Protein AF-A0A8T6SHZ7-F1 (afdb_monomer_lite)

Radius of gyration: 23.72 Å; chains: 1; bounding box: 63×34×69 Å

Sequence (241 aa):
MGGDVQHPDLREGYVAYLSQKLIDNDLLNEDLQHLLDLYNRLQSRDYFSDFRPSTSPALVNDLLGHMNETYESSIAAIVGKVFISHQIAEEWFFRLLKACQFLIDLRMGSYHIGHPDLEKQNLHSMCKSLEMCVDFPSRKDLIQEARQINSIRNRIAHQLLTTESAESLKKLAKQHLNGFTKLRSLMEESYDELNDSIKTFRKWSDMFEDELLALLCLELDDNDIAYKDEHSFAADTGLTL

Secondary structure (DSSP, 8-state):
------HHHHHHHHHHHHHHHHHHTT---HHHHHHHHHHHHHHHT-TT----TTS-HHHHHHHHHHHHS---S-HHHHHHHHHHHHHHHHHHHHHHHHHHHHHHHHHHTTS-------TT--HHHHHHHHHTS---TTHHHHHHHHHHHHHHHHHHHHHTTSS--HHHHHHHHHHHHHHHHHHHHHHHHHHHHHHHHHHHHHHTTHHHHHHHHHHHHHHHHHTT-----HHHHHHHHT---

pLDDT: mean 85.93, std 11.79, range [36.19, 97.75]

Foldseek 3Di:
DDDPDQVVVLLVVVLVQLVVLCVVVVLCDPLLVLLVVLVVCLVVVCLQVDFQPPDDPVVLVVLVVLLPDDPPDDLVSLLVSLVSLQVNLLRLLLSLLSLQVSLVCLVQRSDDDDDDDSNPDHLLRSLVSLVVTDDDDLSVVLSVLSVVLVVLNVVLVVVVVDPDDSVVSNVSSVVSV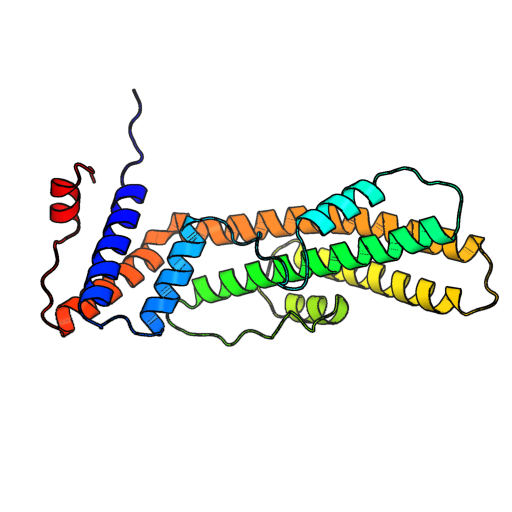VSSVVNVVSSVVSVVRSSVSSVVCVVVVCVSSVVSVVVSVVSCVVVVHDDDDSVRSCVVVVGDD

Structure (mmCIF, N/CA/C/O backbone):
data_AF-A0A8T6SHZ7-F1
#
_entry.id   AF-A0A8T6SHZ7-F1
#
loop_
_atom_site.group_PDB
_atom_site.id
_atom_site.type_symbol
_atom_site.label_atom_id
_atom_site.label_alt_id
_atom_site.label_comp_id
_atom_site.label_asym_id
_atom_site.label_entity_id
_atom_site.label_seq_id
_atom_site.pdbx_PDB_ins_code
_atom_site.Cartn_x
_atom_site.Cartn_y
_atom_site.Cartn_z
_atom_site.occupancy
_atom_site.B_iso_or_equiv
_atom_site.auth_seq_id
_atom_site.auth_comp_id
_atom_site.auth_asym_id
_atom_site.auth_atom_id
_atom_site.pdbx_PDB_model_num
ATOM 1 N N . MET A 1 1 ? 34.154 19.634 -4.452 1.00 36.19 1 MET A N 1
ATOM 2 C CA . MET A 1 1 ? 32.743 19.915 -4.773 1.00 36.19 1 MET A CA 1
ATOM 3 C C . MET A 1 1 ? 32.187 18.607 -5.278 1.00 36.19 1 MET A C 1
ATOM 5 O O . MET A 1 1 ? 32.742 18.083 -6.231 1.00 36.19 1 MET A O 1
ATOM 9 N N . GLY A 1 2 ? 31.275 18.016 -4.509 1.00 39.88 2 GLY A N 1
ATOM 10 C CA . GLY A 1 2 ? 30.737 16.686 -4.777 1.00 39.88 2 GLY A CA 1
ATOM 11 C C . GLY A 1 2 ? 29.812 16.703 -5.985 1.00 39.88 2 GLY A C 1
ATOM 12 O O . GLY A 1 2 ? 29.075 17.667 -6.178 1.00 39.88 2 GLY A O 1
ATOM 13 N N . GLY A 1 3 ? 29.886 15.645 -6.778 1.00 40.91 3 GLY A N 1
ATOM 14 C CA . GLY A 1 3 ? 29.063 15.443 -7.959 1.00 40.91 3 GLY A CA 1
ATOM 15 C C . GLY A 1 3 ? 29.001 13.966 -8.320 1.00 40.91 3 GLY A C 1
ATOM 16 O O . GLY A 1 3 ? 29.167 13.639 -9.478 1.00 40.91 3 GLY A O 1
ATOM 17 N N . ASP A 1 4 ? 28.810 13.093 -7.329 1.00 46.19 4 ASP A N 1
ATOM 18 C CA . ASP A 1 4 ? 28.590 11.660 -7.555 1.00 46.19 4 ASP A CA 1
ATOM 19 C C . ASP A 1 4 ? 27.145 11.317 -7.195 1.00 46.19 4 ASP A C 1
ATOM 21 O O . ASP A 1 4 ? 26.887 10.867 -6.082 1.00 46.19 4 ASP A O 1
ATOM 25 N N . VAL A 1 5 ? 26.219 11.603 -8.120 1.00 42.59 5 VAL A N 1
ATOM 26 C CA . VAL A 1 5 ? 24.947 10.890 -8.366 1.00 42.59 5 VAL A CA 1
ATOM 27 C C . VAL A 1 5 ? 24.484 11.291 -9.786 1.00 42.59 5 VAL A C 1
ATOM 29 O O . VAL A 1 5 ? 23.852 12.330 -9.930 1.00 42.59 5 VAL A O 1
ATOM 32 N N . GLN A 1 6 ? 24.830 10.535 -10.839 1.00 53.19 6 GLN A N 1
ATOM 33 C CA . GLN A 1 6 ? 24.283 10.741 -12.207 1.00 53.19 6 GLN A CA 1
ATOM 34 C C . GLN A 1 6 ? 23.677 9.477 -12.847 1.00 53.19 6 GLN A C 1
ATOM 36 O O . GLN A 1 6 ? 22.845 9.581 -13.742 1.00 53.19 6 GLN A O 1
ATOM 41 N N . HIS A 1 7 ? 24.007 8.289 -12.337 1.00 63.75 7 HIS A N 1
ATOM 42 C CA . HIS A 1 7 ? 23.497 7.009 -12.843 1.00 63.75 7 HIS A CA 1
ATOM 43 C C . HIS A 1 7 ? 21.960 6.822 -12.745 1.00 63.75 7 HIS A C 1
ATOM 45 O O . HIS A 1 7 ? 21.375 6.284 -13.683 1.00 63.75 7 HIS A O 1
ATOM 51 N N . PRO A 1 8 ? 21.260 7.261 -11.673 1.00 67.56 8 PRO A N 1
ATOM 52 C CA . PRO A 1 8 ? 19.803 7.092 -11.582 1.00 67.56 8 PRO A CA 1
ATOM 53 C C . PRO A 1 8 ? 19.030 7.947 -12.595 1.00 67.56 8 PRO A C 1
ATOM 55 O O . PRO A 1 8 ? 18.081 7.461 -13.200 1.00 67.56 8 PRO A O 1
ATOM 58 N N . ASP A 1 9 ? 19.467 9.192 -12.806 1.00 72.69 9 ASP A N 1
ATOM 59 C CA . ASP A 1 9 ? 18.805 10.138 -13.714 1.00 72.69 9 ASP A CA 1
ATOM 60 C C . ASP A 1 9 ? 19.007 9.727 -15.186 1.00 72.69 9 ASP A C 1
ATOM 62 O O . ASP A 1 9 ? 18.122 9.919 -16.022 1.00 72.69 9 ASP A O 1
ATOM 66 N N . LEU A 1 10 ? 20.159 9.115 -15.500 1.00 81.69 10 LEU A N 1
ATOM 67 C CA . LEU A 1 10 ? 20.433 8.526 -16.811 1.00 81.69 10 LEU A CA 1
ATOM 68 C C . LEU A 1 10 ? 19.490 7.365 -17.119 1.00 81.69 10 LEU A C 1
ATOM 70 O O . LEU A 1 10 ? 18.861 7.361 -18.178 1.00 81.69 10 LEU A O 1
ATOM 74 N N . ARG A 1 11 ? 19.371 6.403 -16.200 1.00 83.44 11 ARG A N 1
ATOM 75 C CA . ARG A 1 11 ? 18.528 5.223 -16.415 1.00 83.44 11 ARG A CA 1
ATOM 76 C C . ARG A 1 11 ? 17.050 5.559 -16.479 1.00 83.44 11 ARG A C 1
ATOM 78 O O . ARG A 1 11 ? 16.371 5.063 -17.372 1.00 83.44 11 ARG A O 1
ATOM 85 N N . GLU A 1 12 ? 16.570 6.458 -15.622 1.00 84.81 12 GLU A N 1
ATOM 86 C CA . GLU A 1 12 ? 15.190 6.948 -15.693 1.00 84.81 12 GLU A CA 1
ATOM 87 C C . GLU A 1 12 ? 14.897 7.567 -17.071 1.00 84.81 12 GLU A C 1
ATOM 89 O O . GLU A 1 12 ? 13.905 7.226 -17.721 1.00 84.81 12 GLU A O 1
ATOM 94 N N . GLY A 1 13 ? 15.807 8.414 -17.568 1.00 87.94 13 GLY A N 1
ATOM 9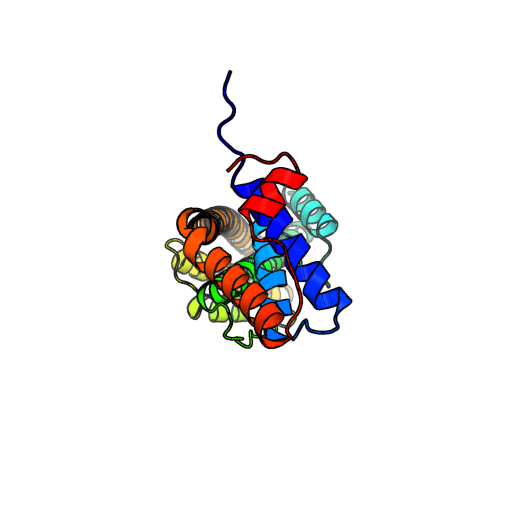5 C CA . GLY A 1 13 ? 15.701 8.998 -18.904 1.00 87.94 13 GLY A CA 1
ATOM 96 C C . GLY A 1 13 ? 15.759 7.961 -20.029 1.00 87.94 13 GLY A C 1
ATOM 97 O O . GLY A 1 13 ? 15.032 8.080 -21.018 1.00 87.94 13 GLY A O 1
ATOM 98 N N . TYR A 1 14 ? 16.595 6.933 -19.885 1.00 91.19 14 TYR A N 1
ATOM 99 C CA . TYR A 1 14 ? 16.776 5.899 -20.898 1.00 91.19 14 TYR A CA 1
ATOM 100 C C . TYR A 1 14 ? 15.582 4.937 -20.973 1.00 91.19 14 TYR A C 1
ATOM 102 O O . TYR A 1 14 ? 15.086 4.667 -22.068 1.00 91.19 14 TYR A O 1
ATOM 110 N N . VAL A 1 15 ? 15.035 4.508 -19.829 1.00 92.19 15 VAL A N 1
ATOM 111 C CA . VAL A 1 15 ? 13.784 3.729 -19.764 1.00 92.19 15 VAL A CA 1
ATOM 112 C C . VAL A 1 15 ? 12.644 4.503 -20.425 1.00 92.19 15 VAL A C 1
ATOM 114 O O . VAL A 1 15 ? 11.922 3.943 -21.254 1.00 92.19 15 VAL A O 1
ATOM 117 N N . ALA A 1 16 ? 12.502 5.800 -20.131 1.00 92.31 16 ALA A N 1
ATOM 118 C CA . ALA A 1 16 ? 11.483 6.643 -20.758 1.00 92.31 16 ALA A CA 1
ATOM 119 C C . ALA A 1 16 ? 11.670 6.747 -22.284 1.00 92.31 16 ALA A C 1
ATOM 121 O O . ALA A 1 16 ? 10.697 6.669 -23.036 1.00 92.31 16 ALA A O 1
ATOM 122 N N . TYR A 1 17 ? 12.915 6.873 -22.753 1.00 95.31 17 TYR A N 1
ATOM 123 C CA . TYR A 1 17 ? 13.246 6.891 -24.178 1.00 95.31 17 TYR A CA 1
ATOM 124 C C . TYR A 1 17 ? 12.849 5.591 -24.895 1.00 95.31 17 TYR A C 1
ATOM 126 O O . TYR A 1 17 ? 12.184 5.652 -25.932 1.00 95.31 17 TYR A O 1
ATOM 134 N N . LEU A 1 18 ? 13.217 4.429 -24.347 1.00 96.25 18 LEU A N 1
ATOM 135 C CA . LEU A 1 18 ? 12.860 3.128 -24.925 1.00 96.25 18 LEU A CA 1
ATOM 136 C C . LEU A 1 18 ? 11.343 2.892 -24.889 1.00 96.25 18 LEU A C 1
ATOM 138 O O . LEU A 1 18 ? 10.761 2.439 -25.872 1.00 96.25 18 LEU A O 1
ATOM 142 N N . SER A 1 19 ? 10.683 3.287 -23.799 1.00 95.00 19 SER A N 1
ATOM 143 C CA . SER A 1 19 ? 9.223 3.194 -23.667 1.00 95.00 19 SER A CA 1
ATOM 144 C C . SER A 1 19 ? 8.505 4.018 -24.735 1.00 95.00 19 SER A C 1
ATOM 146 O O . SER A 1 19 ? 7.582 3.528 -25.382 1.00 95.00 19 SER A O 1
ATOM 148 N N . GLN A 1 20 ? 8.959 5.251 -24.983 1.00 96.19 20 GLN A N 1
ATOM 149 C CA . GLN A 1 20 ? 8.385 6.092 -26.034 1.00 96.19 20 GLN A CA 1
ATOM 150 C C . GLN A 1 20 ? 8.580 5.471 -27.422 1.00 96.19 20 GLN A C 1
ATOM 152 O O . GLN A 1 20 ? 7.675 5.536 -28.247 1.00 96.19 20 GLN A O 1
ATOM 157 N N . LYS A 1 21 ? 9.723 4.819 -27.673 1.00 96.94 21 LYS A N 1
ATOM 158 C CA . LYS A 1 21 ? 9.961 4.091 -28.927 1.00 96.94 21 LYS A CA 1
ATOM 159 C C . LYS A 1 21 ? 8.968 2.954 -29.135 1.00 96.94 21 LYS A C 1
ATOM 161 O O . LYS A 1 21 ? 8.463 2.822 -30.246 1.00 96.94 21 LYS A O 1
ATOM 166 N N . LEU A 1 22 ? 8.666 2.173 -28.102 1.00 96.56 22 LEU A N 1
ATOM 167 C CA . LEU A 1 22 ? 7.651 1.121 -28.192 1.00 96.56 22 LEU A CA 1
ATOM 168 C C . LEU A 1 22 ? 6.256 1.702 -28.452 1.00 96.56 22 LEU A C 1
ATOM 170 O O . LEU A 1 22 ? 5.548 1.203 -29.321 1.00 96.56 22 LEU A O 1
ATOM 174 N N . ILE A 1 23 ? 5.885 2.784 -27.759 1.00 96.19 23 ILE A N 1
ATOM 175 C CA . ILE A 1 23 ? 4.594 3.470 -27.948 1.00 96.19 23 ILE A CA 1
ATOM 176 C C . ILE A 1 23 ? 4.456 4.007 -29.377 1.00 96.19 23 ILE A C 1
ATOM 178 O O . ILE A 1 23 ? 3.438 3.778 -30.025 1.00 96.19 23 ILE A O 1
ATOM 182 N N . ASP A 1 24 ? 5.484 4.687 -29.888 1.00 97.31 24 ASP A N 1
ATOM 183 C CA . ASP A 1 24 ? 5.480 5.280 -31.232 1.00 97.31 24 ASP A CA 1
ATOM 184 C C . ASP A 1 24 ? 5.344 4.227 -32.346 1.00 97.31 24 ASP A C 1
ATOM 186 O O . ASP A 1 24 ? 4.935 4.563 -33.460 1.00 97.31 24 ASP A O 1
ATOM 190 N N . ASN A 1 25 ? 5.688 2.968 -32.054 1.00 96.56 25 ASN A N 1
ATOM 191 C CA . ASN A 1 25 ? 5.631 1.847 -32.991 1.00 96.56 25 ASN A CA 1
ATOM 192 C C . ASN A 1 25 ? 4.521 0.828 -32.667 1.00 96.56 25 ASN A C 1
ATOM 194 O O . ASN A 1 25 ? 4.462 -0.200 -33.333 1.00 96.56 25 ASN A O 1
ATOM 198 N N . ASP A 1 26 ? 3.633 1.112 -31.704 1.00 95.94 26 ASP A N 1
ATOM 199 C CA . ASP A 1 26 ? 2.528 0.223 -31.293 1.00 95.94 26 ASP A CA 1
ATOM 200 C C . ASP A 1 26 ? 2.992 -1.172 -30.810 1.00 95.94 26 ASP A C 1
ATOM 202 O O . ASP A 1 26 ? 2.355 -2.190 -31.068 1.00 95.94 26 ASP A O 1
ATOM 206 N N . LEU A 1 27 ? 4.132 -1.219 -30.110 1.00 96.00 27 LEU A N 1
ATOM 207 C CA . LEU A 1 27 ? 4.764 -2.451 -29.606 1.00 96.00 27 LEU A CA 1
ATOM 208 C C . LEU A 1 27 ? 4.619 -2.639 -28.087 1.00 96.00 27 LEU A C 1
ATOM 210 O O . LEU A 1 27 ? 5.106 -3.616 -27.522 1.00 96.00 27 LEU A O 1
ATOM 214 N N . LEU A 1 28 ? 3.975 -1.699 -27.391 1.00 94.31 28 LEU A N 1
ATOM 215 C CA . LEU A 1 28 ? 3.835 -1.775 -25.939 1.00 94.31 28 LEU A CA 1
ATOM 216 C C . LEU A 1 28 ? 2.717 -2.753 -25.546 1.00 94.31 28 LEU A C 1
ATOM 218 O O . LEU A 1 28 ? 1.538 -2.402 -25.545 1.00 94.31 28 LEU A O 1
ATOM 222 N N . ASN A 1 29 ? 3.101 -3.986 -25.209 1.00 91.38 29 ASN A N 1
ATOM 223 C CA . ASN A 1 29 ? 2.184 -5.020 -24.727 1.00 91.38 29 ASN A CA 1
ATOM 224 C C . ASN A 1 29 ? 1.826 -4.854 -23.230 1.00 91.38 29 ASN A C 1
ATOM 226 O O . ASN A 1 29 ? 2.413 -4.039 -22.515 1.00 91.38 29 ASN A O 1
ATOM 230 N N . GLU A 1 30 ? 0.844 -5.630 -22.755 1.00 90.44 30 GLU A N 1
ATOM 231 C CA . GLU A 1 30 ? 0.331 -5.543 -21.376 1.00 90.44 30 GLU A CA 1
ATOM 232 C C . GLU A 1 30 ? 1.401 -5.855 -20.313 1.00 90.44 30 GLU A C 1
ATOM 234 O O . GLU A 1 30 ? 1.462 -5.167 -19.292 1.00 90.44 30 GLU A O 1
ATOM 239 N N . ASP A 1 31 ? 2.283 -6.825 -20.570 1.00 89.19 31 ASP A N 1
ATOM 240 C CA . ASP A 1 31 ? 3.332 -7.233 -19.628 1.00 89.19 31 ASP A CA 1
ATOM 241 C C . ASP A 1 31 ? 4.387 -6.124 -19.461 1.00 89.19 31 ASP A C 1
ATOM 243 O O . ASP A 1 31 ? 4.777 -5.778 -18.342 1.00 89.19 31 ASP A O 1
ATOM 247 N N . LEU A 1 32 ? 4.815 -5.511 -20.570 1.00 91.69 32 LEU A N 1
ATOM 248 C CA . LEU A 1 32 ? 5.743 -4.377 -20.562 1.00 91.69 32 LEU A CA 1
ATOM 249 C C . LEU A 1 32 ? 5.108 -3.140 -19.924 1.00 91.69 32 LEU A C 1
ATOM 251 O O . LEU A 1 32 ? 5.757 -2.468 -19.122 1.00 91.69 32 LEU A O 1
ATOM 255 N N . GLN A 1 33 ? 3.833 -2.862 -20.217 1.00 91.88 33 GLN A N 1
ATOM 256 C CA . GLN A 1 33 ? 3.099 -1.774 -19.569 1.00 91.88 33 GLN A CA 1
ATOM 257 C C . GLN A 1 33 ? 3.062 -1.965 -18.048 1.00 91.88 33 GLN A C 1
ATOM 259 O O . GLN A 1 33 ? 3.336 -1.025 -17.304 1.00 91.88 33 GLN A O 1
ATOM 264 N N . HIS A 1 34 ? 2.789 -3.180 -17.573 1.00 89.75 34 HIS A N 1
ATOM 265 C CA . HIS A 1 34 ? 2.787 -3.481 -16.145 1.00 89.75 34 HIS A CA 1
ATOM 266 C C . HIS A 1 34 ? 4.153 -3.248 -15.490 1.00 89.75 34 HIS A C 1
ATOM 268 O O . HIS A 1 34 ? 4.230 -2.629 -14.428 1.00 89.75 34 HIS A O 1
ATOM 274 N N . LEU A 1 35 ? 5.239 -3.717 -16.109 1.00 89.75 35 LEU A N 1
ATOM 275 C CA . LEU A 1 35 ? 6.589 -3.518 -15.578 1.00 89.75 35 LEU A CA 1
ATOM 276 C C . LEU A 1 35 ? 6.971 -2.034 -15.529 1.00 89.75 35 LEU A C 1
ATOM 278 O O . LEU A 1 35 ? 7.562 -1.586 -14.543 1.00 89.75 35 LEU A O 1
ATOM 282 N N . LEU A 1 36 ? 6.589 -1.260 -16.548 1.00 91.12 36 LEU A N 1
ATOM 283 C CA . LEU A 1 36 ? 6.757 0.193 -16.556 1.00 91.12 36 LEU A CA 1
ATOM 284 C C . LEU A 1 36 ? 5.941 0.863 -15.448 1.00 91.12 36 LEU A C 1
ATOM 286 O O . LEU A 1 36 ? 6.450 1.756 -14.773 1.00 91.12 36 LEU A O 1
ATOM 290 N N . ASP A 1 37 ? 4.711 0.416 -15.198 1.00 89.31 37 ASP A N 1
ATOM 291 C CA . ASP A 1 37 ? 3.890 0.929 -14.099 1.00 89.31 37 ASP A CA 1
ATOM 292 C C . ASP A 1 37 ? 4.532 0.634 -12.735 1.00 89.31 37 ASP A C 1
ATOM 294 O O . ASP A 1 37 ? 4.574 1.509 -11.862 1.00 89.31 37 ASP A O 1
ATOM 298 N N . LEU A 1 38 ? 5.086 -0.570 -12.547 1.00 88.44 38 LEU A N 1
ATOM 299 C CA . LEU A 1 38 ? 5.837 -0.920 -11.340 1.00 88.44 38 LEU A CA 1
ATOM 300 C C . LEU A 1 38 ? 7.088 -0.050 -11.180 1.00 88.44 38 LEU A C 1
ATOM 302 O O . LEU A 1 38 ? 7.328 0.466 -10.084 1.00 88.44 38 LEU A O 1
ATOM 306 N N . TYR A 1 39 ? 7.848 0.149 -12.259 1.00 88.25 39 TYR A N 1
ATOM 307 C CA . TYR A 1 39 ? 9.037 1.001 -12.277 1.00 88.25 39 TYR A CA 1
ATOM 308 C C . TYR A 1 39 ? 8.699 2.454 -11.930 1.00 88.25 39 TYR A C 1
ATOM 310 O O . TYR A 1 39 ? 9.298 3.035 -11.026 1.00 88.25 39 TYR A O 1
ATOM 318 N N . ASN A 1 40 ? 7.679 3.026 -12.570 1.00 87.38 40 ASN A N 1
ATOM 319 C CA . ASN A 1 40 ? 7.231 4.395 -12.321 1.00 87.38 40 ASN A CA 1
ATOM 320 C C . ASN A 1 40 ? 6.777 4.581 -10.869 1.00 87.38 40 ASN A C 1
ATOM 322 O O . ASN A 1 40 ? 7.145 5.563 -10.212 1.00 87.38 40 ASN A O 1
ATOM 326 N N . ARG A 1 41 ? 6.035 3.610 -10.318 1.00 86.31 41 ARG A N 1
ATOM 327 C CA . ARG A 1 41 ? 5.674 3.620 -8.895 1.00 86.31 41 ARG A CA 1
ATOM 328 C C . ARG A 1 41 ? 6.928 3.560 -8.020 1.00 86.31 41 ARG A C 1
ATOM 330 O O . ARG A 1 41 ? 7.036 4.381 -7.108 1.00 86.31 41 ARG A O 1
ATOM 337 N N . LEU A 1 42 ? 7.896 2.687 -8.330 1.00 86.00 42 LEU A N 1
ATOM 338 C CA . LEU A 1 42 ? 9.199 2.586 -7.646 1.00 86.00 42 LEU A CA 1
ATOM 339 C C . LEU A 1 42 ? 9.986 3.911 -7.650 1.00 86.00 42 LEU A C 1
ATOM 341 O O . LEU A 1 42 ? 10.591 4.285 -6.642 1.00 86.00 42 LEU A O 1
ATOM 345 N N . GLN A 1 43 ? 9.955 4.668 -8.744 1.00 83.44 43 GLN A N 1
ATOM 346 C CA . GLN A 1 43 ? 10.647 5.959 -8.805 1.00 83.44 43 GLN A CA 1
ATOM 347 C C . GLN A 1 43 ? 9.904 7.061 -8.044 1.00 83.44 43 GLN A C 1
ATOM 349 O O . GLN A 1 43 ? 10.528 7.819 -7.296 1.00 83.44 43 GLN A O 1
ATOM 354 N N . SER A 1 44 ? 8.570 7.105 -8.149 1.00 83.38 44 SER A N 1
ATOM 355 C CA . SER A 1 44 ? 7.737 8.115 -7.472 1.00 83.38 44 SER A CA 1
ATOM 356 C C . SER A 1 44 ? 7.792 8.035 -5.941 1.00 83.38 44 SER A C 1
ATOM 358 O O . SER A 1 44 ? 7.558 9.030 -5.255 1.00 83.38 44 SER A O 1
ATOM 360 N N . ARG A 1 45 ? 8.131 6.857 -5.396 1.00 79.19 45 ARG A N 1
ATOM 361 C CA . ARG A 1 45 ? 8.127 6.538 -3.956 1.00 79.19 45 ARG A CA 1
ATOM 362 C C . ARG A 1 45 ? 6.763 6.658 -3.289 1.00 79.19 45 ARG A C 1
ATOM 364 O O . ARG A 1 45 ? 6.682 6.699 -2.060 1.00 79.19 45 ARG A O 1
ATOM 371 N N . ASP A 1 46 ? 5.703 6.680 -4.082 1.00 76.00 46 ASP A N 1
ATOM 372 C CA . ASP A 1 46 ? 4.365 6.998 -3.611 1.00 76.00 46 ASP A CA 1
ATOM 373 C C . ASP A 1 46 ? 3.537 5.740 -3.298 1.00 76.00 46 ASP A C 1
ATOM 375 O O . ASP A 1 46 ? 2.360 5.628 -3.608 1.00 76.00 46 ASP A O 1
ATOM 379 N N . TYR A 1 47 ? 4.163 4.738 -2.671 1.00 78.44 47 TYR A N 1
ATOM 380 C CA . TYR A 1 47 ? 3.556 3.411 -2.446 1.00 78.44 47 TYR A CA 1
ATOM 381 C C . TYR A 1 47 ? 2.440 3.406 -1.410 1.00 78.44 47 TYR A C 1
ATOM 383 O O . TYR A 1 47 ? 1.629 2.484 -1.350 1.00 78.44 47 TYR A O 1
ATOM 391 N N . PHE A 1 48 ? 2.468 4.400 -0.527 1.00 76.12 48 PHE A N 1
ATOM 392 C CA . PHE A 1 48 ? 1.576 4.489 0.615 1.00 76.12 48 PHE A CA 1
ATOM 393 C C . PHE A 1 48 ? 0.560 5.613 0.447 1.00 76.12 48 PHE A C 1
ATOM 395 O O . PHE A 1 48 ? -0.224 5.816 1.367 1.00 76.12 48 PHE A O 1
ATOM 402 N N . SER A 1 49 ? 0.566 6.383 -0.641 1.00 69.38 49 SER A N 1
ATOM 403 C CA . SER A 1 49 ? -0.409 7.464 -0.847 1.00 69.38 49 SER A CA 1
ATOM 404 C C . SER A 1 49 ? -1.730 6.986 -1.423 1.00 69.38 49 SER A C 1
ATOM 406 O O . SER A 1 49 ? -2.678 7.762 -1.421 1.00 69.38 49 SER A O 1
ATOM 408 N N . ASP A 1 50 ? -1.810 5.738 -1.883 1.00 77.12 50 ASP A N 1
ATOM 409 C CA . ASP A 1 50 ? -3.028 5.182 -2.457 1.00 77.12 50 ASP A CA 1
ATOM 410 C C . ASP A 1 50 ? -4.102 5.036 -1.374 1.00 77.12 50 ASP A C 1
ATOM 412 O O . ASP A 1 50 ? -4.133 4.065 -0.614 1.00 77.12 50 ASP A O 1
ATOM 416 N N . PHE A 1 51 ? -4.999 6.017 -1.301 1.00 77.06 51 PHE A N 1
ATOM 417 C CA . PHE A 1 51 ? -6.228 5.911 -0.523 1.00 77.06 51 PHE A CA 1
ATOM 418 C C . PHE A 1 51 ? -7.237 5.054 -1.275 1.00 77.06 51 PHE A C 1
ATOM 420 O O . PHE A 1 51 ? -7.188 4.943 -2.506 1.00 77.06 51 PHE A O 1
ATOM 427 N N . ARG A 1 52 ? -8.202 4.486 -0.548 1.00 79.50 52 ARG A N 1
ATOM 428 C CA . ARG A 1 52 ? -9.390 3.946 -1.218 1.00 79.50 52 ARG A CA 1
ATOM 429 C C . ARG A 1 52 ? -9.978 5.045 -2.100 1.00 79.50 52 ARG A C 1
ATOM 431 O O . ARG A 1 52 ? -10.143 6.162 -1.606 1.00 79.50 52 ARG A O 1
ATOM 438 N N . PRO A 1 53 ? -10.385 4.770 -3.348 1.00 78.44 53 PRO A N 1
ATOM 439 C CA . PRO A 1 53 ? -11.090 5.747 -4.172 1.00 78.44 53 PRO A CA 1
ATOM 440 C C . PRO A 1 53 ? -12.334 6.321 -3.477 1.00 78.44 53 PRO A C 1
ATOM 442 O O . PRO A 1 53 ? -12.735 7.451 -3.746 1.00 78.44 53 PRO A O 1
ATOM 445 N N . SER A 1 54 ? -12.937 5.563 -2.552 1.00 74.38 54 SER A N 1
ATOM 446 C CA . SER A 1 54 ? -14.057 6.016 -1.723 1.00 74.38 54 SER A CA 1
ATOM 447 C C . SER A 1 54 ? -13.668 6.898 -0.526 1.00 74.38 54 SER A C 1
ATOM 449 O O . SER A 1 54 ? -14.561 7.401 0.157 1.00 74.38 54 SER A O 1
ATOM 451 N N . THR A 1 55 ? -12.379 7.072 -0.229 1.00 76.19 55 THR A N 1
ATOM 452 C CA . THR A 1 55 ? -11.875 7.778 0.956 1.00 76.19 55 THR A CA 1
ATOM 453 C C . THR A 1 55 ? -11.083 9.026 0.558 1.00 76.19 55 THR A C 1
ATOM 455 O O . THR A 1 55 ? -10.132 8.969 -0.211 1.00 76.19 55 THR A O 1
ATOM 458 N N . SER A 1 56 ? -11.435 10.180 1.135 1.00 79.50 56 SER A N 1
ATOM 459 C CA . SER A 1 56 ? -10.683 11.425 0.936 1.00 79.50 56 SER A CA 1
ATOM 460 C C . SER A 1 56 ? -9.502 11.535 1.921 1.00 79.50 56 SER A C 1
ATOM 462 O O . SER A 1 56 ? -9.733 11.492 3.133 1.00 79.50 56 SER A O 1
ATOM 464 N N . PRO A 1 57 ? -8.258 11.769 1.451 1.00 77.69 57 PRO A N 1
ATOM 465 C CA . PRO A 1 57 ? -7.095 11.999 2.317 1.00 77.69 57 PRO A CA 1
ATOM 466 C C . PRO A 1 57 ? -7.294 13.180 3.272 1.00 77.69 57 PRO A C 1
ATOM 468 O O . PRO A 1 57 ? -6.953 13.117 4.454 1.00 77.69 57 PRO A O 1
ATOM 471 N N . ALA A 1 58 ? -7.880 14.265 2.756 1.00 80.00 58 ALA A N 1
ATOM 472 C CA . ALA A 1 58 ? -8.171 15.465 3.531 1.00 80.00 58 ALA A CA 1
ATOM 473 C C . ALA A 1 58 ? -9.172 15.164 4.651 1.00 80.00 58 ALA A C 1
ATOM 475 O O . ALA A 1 58 ? -8.992 15.636 5.769 1.00 80.00 58 ALA A O 1
ATOM 476 N N . LEU A 1 59 ? -10.169 14.319 4.372 1.00 80.81 59 LEU A N 1
ATOM 477 C CA . LEU A 1 59 ? -11.136 13.879 5.372 1.00 80.81 59 LEU A CA 1
ATOM 478 C C . LEU A 1 59 ? -10.472 13.028 6.460 1.00 80.81 59 LEU A C 1
ATOM 480 O O . LEU A 1 59 ? -10.747 13.231 7.634 1.00 80.81 59 LEU A O 1
ATOM 484 N N . VAL A 1 60 ? -9.569 12.109 6.110 1.00 80.50 60 VAL A N 1
ATOM 485 C CA . VAL A 1 60 ? -8.838 11.301 7.107 1.00 80.50 60 VAL A CA 1
ATOM 486 C C . VAL A 1 60 ? -7.983 12.186 8.018 1.00 80.50 60 VAL A C 1
ATOM 488 O O . VAL A 1 60 ? -7.974 11.989 9.234 1.00 80.50 60 VAL A O 1
ATOM 491 N N . ASN A 1 61 ? -7.299 13.183 7.453 1.00 82.19 61 ASN A N 1
ATOM 492 C CA . ASN A 1 61 ? -6.493 14.134 8.222 1.00 82.19 61 ASN A CA 1
ATOM 493 C C . ASN A 1 61 ? -7.350 15.029 9.127 1.00 82.19 61 ASN A C 1
ATOM 495 O O . ASN A 1 61 ? -6.983 15.255 10.280 1.00 82.19 61 ASN A O 1
ATOM 499 N N . ASP A 1 62 ? -8.498 15.494 8.636 1.00 81.25 62 ASP A N 1
ATOM 500 C CA . ASP A 1 62 ? -9.463 16.266 9.423 1.00 81.25 62 ASP A CA 1
ATOM 501 C C . ASP A 1 62 ? -10.014 15.439 10.596 1.00 81.25 62 ASP A C 1
ATOM 503 O O . ASP A 1 62 ? -9.971 15.861 11.751 1.00 81.25 62 ASP A O 1
ATOM 507 N N . LEU A 1 63 ? -10.400 14.187 10.331 1.00 81.31 63 LEU A N 1
ATOM 508 C CA . LEU A 1 63 ? -10.840 13.234 11.350 1.00 81.31 63 LEU A CA 1
ATOM 509 C C . LEU A 1 63 ? -9.752 12.955 12.398 1.00 81.31 63 LEU A C 1
ATOM 511 O O . LEU A 1 63 ? -10.055 12.878 13.589 1.00 81.31 63 LEU A O 1
ATOM 515 N N . LEU A 1 64 ? -8.485 12.833 11.987 1.00 79.06 64 LEU A N 1
ATOM 516 C CA . LEU A 1 64 ? -7.345 12.725 12.904 1.00 79.06 64 LEU A CA 1
ATOM 517 C C . LEU A 1 64 ? -7.185 13.984 13.769 1.00 79.06 64 LEU A C 1
ATOM 519 O O . LEU A 1 64 ? -6.910 13.864 14.965 1.00 79.06 64 LEU A O 1
ATOM 523 N N . GLY A 1 65 ? -7.385 15.174 13.198 1.00 76.38 65 GLY A N 1
ATOM 524 C CA . GLY A 1 65 ? -7.430 16.438 13.938 1.00 76.38 65 GLY A CA 1
ATOM 525 C C . GLY A 1 65 ? -8.521 16.424 15.008 1.00 76.38 65 GLY A C 1
ATOM 526 O O . GLY A 1 65 ? -8.234 16.596 16.194 1.00 76.38 65 GLY A O 1
ATOM 527 N N . HIS A 1 66 ? -9.745 16.079 14.612 1.00 74.31 66 HIS A N 1
ATOM 528 C CA . HIS A 1 66 ? -10.899 15.977 15.505 1.00 74.31 66 HIS A CA 1
ATOM 529 C C . HIS A 1 66 ? -10.734 14.929 16.615 1.00 74.31 66 HIS A C 1
ATOM 531 O O . HIS A 1 66 ? -11.205 15.115 17.741 1.00 74.31 66 HIS A O 1
ATOM 537 N N . MET A 1 67 ? -10.030 13.828 16.344 1.00 74.38 67 MET A N 1
ATOM 538 C CA . MET A 1 67 ? -9.694 12.829 17.362 1.00 74.38 67 MET A CA 1
ATOM 539 C C . MET A 1 67 ? -8.827 13.407 18.487 1.00 74.38 67 MET A C 1
ATOM 541 O O . MET A 1 67 ? -9.047 13.066 19.659 1.00 74.38 67 MET A O 1
ATOM 545 N N . ASN A 1 68 ? -7.890 14.290 18.135 1.00 70.31 68 ASN A N 1
ATOM 546 C CA . ASN A 1 68 ? -6.937 14.913 19.054 1.00 70.31 68 ASN A CA 1
ATOM 547 C C . ASN A 1 68 ? -7.544 16.068 19.870 1.00 70.31 68 ASN A C 1
ATOM 549 O O . ASN A 1 68 ? -6.974 16.451 20.890 1.00 70.31 68 ASN A O 1
ATOM 553 N N . GLU A 1 69 ? -8.705 16.600 19.479 1.00 69.12 69 GLU A N 1
ATOM 554 C CA . GLU A 1 69 ? -9.411 17.628 20.248 1.00 69.12 69 GLU A CA 1
ATOM 555 C C . GLU A 1 69 ? -10.042 17.047 21.528 1.00 69.12 69 GLU A C 1
ATOM 557 O O . GLU A 1 69 ? -10.776 16.054 21.507 1.00 69.12 69 GLU A O 1
ATOM 562 N N . THR A 1 70 ? -9.780 17.661 22.682 1.00 54.62 70 THR A N 1
ATOM 563 C CA . THR A 1 70 ? -10.250 17.185 23.994 1.00 54.62 70 THR A CA 1
ATOM 564 C C . THR A 1 70 ? -11.723 17.537 24.239 1.00 54.62 70 THR A C 1
ATOM 566 O O . THR A 1 70 ? -12.033 18.471 24.970 1.00 54.62 70 THR A O 1
ATOM 569 N N . TYR A 1 71 ? -12.661 16.773 23.677 1.00 56.56 71 TYR A N 1
ATOM 570 C CA . TYR A 1 71 ? -14.075 16.843 24.075 1.00 56.56 71 TYR A CA 1
ATOM 571 C C . TYR A 1 71 ? -14.392 15.800 25.149 1.00 56.56 71 TYR A C 1
ATOM 573 O O . TYR A 1 71 ? -14.999 14.760 24.889 1.00 56.56 71 TYR A O 1
ATOM 581 N N . GLU A 1 72 ? -13.968 16.065 26.381 1.00 60.72 72 GLU A N 1
ATOM 582 C CA . GLU A 1 72 ? -14.447 15.316 27.542 1.00 60.72 72 GLU A CA 1
ATOM 583 C C . GLU A 1 72 ? -15.794 15.891 27.992 1.00 60.72 72 GLU A C 1
ATOM 585 O O . GLU A 1 72 ? -15.836 16.904 28.681 1.00 60.72 72 GLU A O 1
ATOM 590 N N . SER A 1 73 ? -16.920 15.280 27.606 1.00 66.38 73 SER A N 1
ATOM 591 C CA . SER A 1 73 ? -18.154 15.427 28.410 1.00 66.38 73 SER A CA 1
ATOM 592 C C . SER A 1 73 ? -19.298 14.478 28.049 1.00 66.38 73 SER A C 1
ATOM 594 O O . SER A 1 73 ? -20.029 14.083 28.956 1.00 66.38 73 SER A O 1
ATOM 596 N N . SER A 1 74 ? -19.470 14.051 26.788 1.00 80.25 74 SER A N 1
ATOM 597 C CA . SER A 1 74 ? -20.631 13.228 26.392 1.00 80.25 74 SER A CA 1
ATOM 598 C C . SER A 1 74 ? -20.270 11.815 25.914 1.00 80.25 74 SER A C 1
ATOM 600 O O . SER A 1 74 ? -19.228 11.579 25.304 1.00 80.25 74 SER A O 1
ATOM 602 N N . ILE A 1 75 ? -21.168 10.854 26.172 1.00 81.19 75 ILE A N 1
ATOM 603 C CA . ILE A 1 75 ? -21.059 9.474 25.659 1.00 81.19 75 ILE A CA 1
ATOM 604 C C . ILE A 1 75 ? -21.037 9.485 24.130 1.00 81.19 75 ILE A C 1
ATOM 606 O O . ILE A 1 75 ? -20.238 8.776 23.530 1.00 81.19 75 ILE A O 1
ATOM 610 N N . ALA A 1 76 ? -21.879 10.319 23.511 1.00 81.62 76 ALA A N 1
ATOM 611 C CA . ALA A 1 76 ? -21.955 10.459 22.062 1.00 81.62 76 ALA A CA 1
ATOM 612 C C . ALA A 1 76 ? -20.607 10.879 21.459 1.00 81.62 76 ALA A C 1
ATOM 614 O O . ALA A 1 76 ? -20.175 10.282 20.478 1.00 81.62 76 ALA A O 1
ATOM 615 N N . ALA A 1 77 ? -19.906 11.835 22.080 1.00 82.56 77 ALA A N 1
ATOM 616 C CA . ALA A 1 77 ? -18.584 12.261 21.626 1.00 82.56 77 ALA A CA 1
ATOM 617 C C . ALA A 1 77 ? -17.553 11.125 21.733 1.00 82.56 77 ALA A C 1
ATOM 619 O O . ALA A 1 77 ? -16.844 10.832 20.774 1.00 82.56 77 ALA A O 1
ATOM 620 N N . ILE A 1 78 ? -17.503 10.439 22.877 1.00 84.50 78 ILE A N 1
ATOM 621 C CA . ILE A 1 78 ? -16.551 9.345 23.125 1.00 84.50 78 ILE A CA 1
ATOM 622 C C . ILE A 1 78 ? -16.790 8.158 22.175 1.00 84.50 78 ILE A C 1
ATOM 624 O O . ILE A 1 78 ? -15.844 7.576 21.645 1.00 84.50 78 ILE A O 1
ATOM 628 N N . VAL A 1 79 ? -18.051 7.809 21.933 1.00 86.31 79 VAL A N 1
ATOM 629 C CA . VAL A 1 79 ? -18.441 6.752 20.994 1.00 86.31 79 VAL A CA 1
ATOM 630 C C . VAL A 1 79 ? -18.165 7.176 19.550 1.00 86.31 79 VAL A C 1
ATOM 632 O O . VAL A 1 79 ? -17.643 6.380 18.775 1.00 86.31 79 VAL A O 1
ATOM 635 N N . GLY A 1 80 ? -18.437 8.433 19.195 1.00 87.31 80 GLY A N 1
ATOM 636 C CA . GLY A 1 80 ? -18.083 8.993 17.890 1.00 87.31 80 GLY A CA 1
ATOM 637 C C . GLY A 1 80 ? -16.588 8.857 17.601 1.00 87.31 80 GLY A C 1
ATOM 638 O O . GLY A 1 80 ? -16.215 8.342 16.550 1.00 87.31 80 GLY A O 1
ATOM 639 N N . LYS A 1 81 ? -15.730 9.192 18.574 1.00 88.56 81 LYS A N 1
ATOM 640 C CA . LYS A 1 81 ? -14.274 9.001 18.469 1.00 88.56 81 LYS A CA 1
ATOM 641 C C . LYS A 1 81 ? -13.875 7.549 18.218 1.00 88.56 81 LYS A C 1
ATOM 643 O O . LYS A 1 81 ? -12.980 7.282 17.423 1.00 88.56 81 LYS A O 1
ATOM 648 N N . VAL A 1 82 ? -14.548 6.596 18.860 1.00 91.62 82 VAL A N 1
ATOM 649 C CA . VAL A 1 82 ? -14.315 5.170 18.602 1.00 91.62 82 VAL A CA 1
ATOM 650 C C . VAL A 1 82 ? -14.571 4.836 17.134 1.00 91.62 82 VAL A C 1
ATOM 652 O O . VAL A 1 82 ? -13.686 4.290 16.481 1.00 91.62 82 VAL A O 1
ATOM 655 N N . PHE A 1 83 ? -15.728 5.209 16.586 1.00 91.00 83 PHE A N 1
ATOM 656 C CA . PHE A 1 83 ? -16.050 4.910 15.188 1.00 91.00 83 PHE A CA 1
ATOM 657 C C . PHE A 1 83 ? -15.122 5.623 14.200 1.00 91.00 83 PHE A C 1
ATOM 659 O O . PHE A 1 83 ? -14.683 5.000 13.237 1.00 91.00 83 PHE A O 1
ATOM 666 N N . ILE A 1 84 ? -14.763 6.880 14.473 1.00 90.62 84 ILE A N 1
ATOM 667 C CA . ILE A 1 84 ? -13.807 7.639 13.659 1.00 90.62 84 ILE A CA 1
ATOM 668 C C . ILE A 1 84 ? -12.431 6.961 13.665 1.00 90.62 84 ILE A C 1
ATOM 670 O O . ILE A 1 84 ? -11.881 6.677 12.604 1.00 90.62 84 ILE A O 1
ATOM 674 N N . SER A 1 85 ? -11.890 6.640 14.845 1.00 92.62 85 SER A N 1
ATOM 675 C CA . SER A 1 85 ? -10.593 5.956 14.956 1.00 92.62 85 SER A CA 1
ATOM 676 C C . SER A 1 85 ? -10.592 4.590 14.269 1.00 92.62 85 SER A C 1
ATOM 678 O O . SER A 1 85 ? -9.616 4.213 13.627 1.00 92.62 85 SER A O 1
ATOM 680 N N . HIS A 1 86 ? -11.706 3.864 14.334 1.00 94.06 86 HIS A N 1
ATOM 681 C CA . HIS A 1 86 ? -11.851 2.592 13.644 1.00 94.06 86 HIS A CA 1
ATOM 682 C C . HIS A 1 86 ? -11.830 2.756 12.119 1.00 94.06 86 HIS A C 1
ATOM 684 O O . HIS A 1 86 ? -11.161 1.981 11.442 1.00 94.06 86 HIS A O 1
ATOM 690 N N . GLN A 1 87 ? -12.493 3.786 11.583 1.00 91.00 87 GLN A N 1
ATOM 691 C CA . GLN A 1 87 ? -12.460 4.084 10.149 1.00 91.00 87 GLN A CA 1
ATOM 692 C C . GLN A 1 87 ? -11.049 4.457 9.679 1.00 91.00 87 GLN A C 1
ATOM 694 O O . GLN A 1 87 ? -10.605 4.017 8.622 1.00 91.00 87 GLN A O 1
ATOM 699 N N . ILE A 1 88 ? -10.319 5.227 10.489 1.00 92.12 88 ILE A N 1
ATOM 700 C CA . ILE A 1 88 ? -8.917 5.559 10.216 1.00 92.12 88 ILE A CA 1
ATOM 701 C C . ILE A 1 88 ? -8.059 4.287 10.196 1.00 92.12 88 ILE A C 1
ATOM 703 O O . ILE A 1 88 ? -7.245 4.114 9.292 1.00 92.12 88 ILE A O 1
ATOM 707 N N . ALA A 1 89 ? -8.261 3.372 11.151 1.00 94.50 89 ALA A N 1
ATOM 708 C CA . ALA A 1 89 ? -7.555 2.093 11.167 1.00 94.50 89 ALA A CA 1
ATOM 709 C C . ALA A 1 89 ? -7.842 1.260 9.904 1.00 94.50 89 ALA A C 1
ATOM 711 O O . ALA A 1 89 ? -6.920 0.679 9.340 1.00 94.50 89 ALA A O 1
ATOM 712 N N . GLU A 1 90 ? -9.088 1.227 9.423 1.00 94.12 90 GLU A N 1
ATOM 713 C CA . GLU A 1 90 ? -9.442 0.551 8.166 1.00 94.12 90 GLU A CA 1
ATOM 714 C C . GLU A 1 90 ? -8.754 1.153 6.939 1.00 94.12 90 GLU A C 1
ATOM 716 O O . GLU A 1 90 ? -8.378 0.416 6.023 1.00 94.12 90 GLU A O 1
ATOM 721 N N . GLU A 1 91 ? -8.575 2.471 6.910 1.00 92.75 91 GLU A N 1
ATOM 722 C CA . GLU A 1 91 ? -7.849 3.138 5.831 1.00 92.75 91 GLU A CA 1
ATOM 723 C C . GLU A 1 91 ? -6.345 2.852 5.904 1.00 92.75 91 GLU A C 1
ATOM 725 O O . GLU A 1 91 ? -5.708 2.579 4.889 1.00 92.75 91 GLU A O 1
ATOM 730 N N . TRP A 1 92 ? -5.760 2.838 7.103 1.00 93.25 92 TRP A N 1
ATOM 731 C CA . TRP A 1 92 ? -4.356 2.458 7.263 1.00 93.25 92 TRP A CA 1
ATOM 732 C C . TRP A 1 92 ? -4.098 1.010 6.840 1.00 93.25 92 TRP A C 1
ATOM 734 O O . TRP A 1 92 ? -3.142 0.746 6.123 1.00 93.25 92 TRP A O 1
ATOM 744 N N . PHE A 1 93 ? -4.968 0.068 7.213 1.00 94.62 93 PHE A N 1
ATOM 745 C CA . PHE A 1 93 ? -4.830 -1.324 6.775 1.00 94.62 93 PHE A CA 1
ATOM 746 C C . PHE A 1 93 ? -4.986 -1.488 5.262 1.00 94.62 93 PHE A C 1
ATOM 748 O O . PHE A 1 93 ? -4.286 -2.311 4.672 1.00 94.62 93 PHE A O 1
ATOM 755 N N . PHE A 1 94 ? -5.866 -0.708 4.628 1.00 94.06 94 PHE A N 1
ATOM 756 C CA . PHE A 1 94 ? -5.976 -0.679 3.172 1.00 94.06 94 PHE A CA 1
ATOM 757 C C . PHE A 1 94 ? -4.649 -0.272 2.525 1.00 94.06 94 PHE A C 1
ATOM 759 O O . PHE A 1 94 ? -4.114 -1.014 1.703 1.00 94.06 94 PHE A O 1
ATOM 766 N N . ARG A 1 95 ? -4.093 0.868 2.953 1.00 91.94 95 ARG A N 1
ATOM 767 C CA . ARG A 1 95 ? -2.826 1.416 2.446 1.00 91.94 95 ARG A CA 1
ATOM 768 C C . ARG A 1 95 ? -1.662 0.453 2.666 1.00 91.94 95 ARG A C 1
ATOM 770 O O . ARG A 1 95 ? -0.881 0.203 1.753 1.00 91.94 95 ARG A O 1
ATOM 777 N N . LEU A 1 96 ? -1.585 -0.150 3.852 1.00 93.38 96 LEU A N 1
ATOM 778 C CA . LEU A 1 96 ? -0.583 -1.164 4.174 1.00 93.38 96 LEU A CA 1
ATOM 779 C C . LEU A 1 96 ? -0.680 -2.378 3.252 1.00 93.38 96 LEU A C 1
ATOM 781 O O . LEU A 1 96 ? 0.325 -2.818 2.704 1.00 93.38 96 LEU A O 1
ATOM 785 N N . LEU A 1 97 ? -1.887 -2.902 3.037 1.00 93.88 97 LEU A N 1
ATOM 786 C CA . LEU A 1 97 ? -2.087 -4.028 2.130 1.00 93.88 97 LEU A CA 1
ATOM 787 C C . LEU A 1 97 ? -1.761 -3.663 0.681 1.00 93.88 97 LEU A C 1
ATOM 789 O O . LEU A 1 97 ? -1.173 -4.494 -0.003 1.00 93.88 97 LEU A O 1
ATOM 793 N N . LYS A 1 98 ? -2.072 -2.446 0.219 1.00 91.94 98 LYS A N 1
ATOM 794 C CA . LYS A 1 98 ? -1.661 -1.963 -1.109 1.00 91.94 98 LYS A CA 1
ATOM 795 C C . LYS A 1 98 ? -0.144 -1.928 -1.265 1.00 91.94 98 LYS A C 1
ATOM 797 O O . LYS A 1 98 ? 0.365 -2.402 -2.278 1.00 91.94 98 LYS A O 1
ATOM 802 N N . ALA A 1 99 ? 0.574 -1.465 -0.247 1.00 91.56 99 ALA A N 1
ATOM 803 C CA . ALA A 1 99 ? 2.032 -1.501 -0.246 1.00 91.56 99 ALA A CA 1
ATOM 804 C C . ALA A 1 99 ? 2.579 -2.938 -0.238 1.00 91.56 99 ALA A C 1
ATOM 806 O O . ALA A 1 99 ? 3.537 -3.238 -0.948 1.00 91.56 99 ALA A O 1
ATOM 807 N N . CYS A 1 100 ? 1.954 -3.855 0.506 1.00 92.50 100 CYS A N 1
ATOM 808 C CA . CYS A 1 100 ? 2.338 -5.264 0.466 1.00 92.50 100 CYS A CA 1
ATOM 809 C C . CYS A 1 100 ? 2.063 -5.913 -0.901 1.00 92.50 100 CYS A C 1
ATOM 811 O O . CYS A 1 100 ? 2.895 -6.686 -1.366 1.00 92.50 100 CYS A O 1
ATOM 813 N N . GLN A 1 101 ? 0.925 -5.610 -1.540 1.00 91.50 101 GLN A N 1
ATOM 814 C CA . GLN A 1 101 ? 0.601 -6.065 -2.901 1.00 91.50 101 GLN A CA 1
ATOM 815 C C . GLN A 1 101 ? 1.661 -5.573 -3.888 1.00 91.50 101 GLN A C 1
ATOM 817 O O . GLN A 1 101 ? 2.234 -6.377 -4.610 1.00 91.50 101 GLN A O 1
ATOM 822 N N . PHE A 1 102 ? 2.019 -4.290 -3.814 1.00 90.06 102 PHE A N 1
ATOM 823 C CA . PHE A 1 102 ? 3.082 -3.718 -4.635 1.00 90.06 102 PHE A CA 1
ATOM 824 C C . PHE A 1 102 ? 4.443 -4.397 -4.408 1.00 90.06 102 PHE A C 1
ATOM 826 O O . PHE A 1 102 ? 5.141 -4.717 -5.363 1.00 90.06 102 PHE A O 1
ATOM 833 N N . LEU A 1 103 ? 4.819 -4.683 -3.158 1.00 89.81 103 LEU A N 1
ATOM 834 C CA . LEU A 1 103 ? 6.057 -5.412 -2.860 1.00 89.81 103 LEU A CA 1
ATOM 835 C C . LEU A 1 103 ? 6.039 -6.856 -3.392 1.00 89.81 103 LEU A C 1
ATOM 837 O O . LEU A 1 103 ? 7.093 -7.400 -3.721 1.00 89.81 103 LEU A O 1
ATOM 841 N N . ILE A 1 104 ? 4.868 -7.491 -3.455 1.00 89.62 104 ILE A N 1
ATOM 842 C CA . ILE A 1 104 ? 4.705 -8.790 -4.115 1.00 89.62 104 ILE A CA 1
ATOM 843 C C . ILE A 1 104 ? 4.904 -8.628 -5.620 1.00 89.62 104 ILE A C 1
ATOM 845 O O . ILE A 1 104 ? 5.687 -9.381 -6.184 1.00 89.62 104 ILE A O 1
ATOM 849 N N . ASP A 1 105 ? 4.279 -7.635 -6.248 1.00 88.69 105 ASP A N 1
ATOM 850 C CA . ASP A 1 105 ? 4.411 -7.401 -7.691 1.00 88.69 105 ASP A CA 1
ATOM 851 C C . ASP A 1 105 ? 5.871 -7.145 -8.084 1.00 88.69 105 ASP A C 1
ATOM 853 O O . ASP A 1 105 ? 6.391 -7.792 -8.989 1.00 88.69 105 ASP A O 1
ATOM 857 N N . LEU A 1 106 ? 6.594 -6.328 -7.310 1.00 87.06 106 LEU A N 1
ATOM 858 C CA . LEU A 1 106 ? 8.037 -6.122 -7.494 1.00 87.06 106 LEU A CA 1
ATOM 859 C C . LEU A 1 106 ? 8.853 -7.422 -7.414 1.00 87.06 106 LEU A C 1
ATOM 861 O O . LEU A 1 106 ? 9.856 -7.565 -8.104 1.00 87.06 106 LEU A O 1
ATOM 865 N N . ARG A 1 107 ? 8.452 -8.370 -6.558 1.00 85.88 107 ARG A N 1
ATOM 866 C CA . ARG A 1 107 ? 9.121 -9.679 -6.427 1.00 85.88 107 ARG A CA 1
ATOM 867 C C . ARG A 1 107 ? 8.810 -10.622 -7.579 1.00 85.88 107 ARG A C 1
ATOM 869 O O . ARG A 1 107 ? 9.592 -11.535 -7.825 1.00 85.88 107 ARG A O 1
ATOM 876 N N . MET A 1 108 ? 7.652 -10.452 -8.200 1.00 85.25 108 MET A N 1
ATOM 877 C CA . MET A 1 108 ? 7.157 -11.331 -9.251 1.00 85.25 108 MET A CA 1
ATOM 878 C C . MET A 1 108 ? 7.530 -10.832 -10.645 1.00 85.25 108 MET A C 1
ATOM 880 O O . MET A 1 108 ? 7.573 -11.642 -11.565 1.00 85.25 108 MET A O 1
ATOM 884 N N . GLY A 1 109 ? 7.837 -9.541 -10.799 1.00 82.69 109 GLY A N 1
ATOM 885 C CA . GLY A 1 109 ? 8.283 -8.964 -12.062 1.00 82.69 109 GLY A CA 1
ATOM 886 C C . GLY A 1 109 ? 7.224 -9.132 -13.147 1.00 82.69 109 GLY A C 1
ATOM 887 O O . GLY A 1 109 ? 6.104 -8.647 -13.012 1.00 82.69 109 GLY A O 1
ATOM 888 N N . SER A 1 110 ? 7.571 -9.844 -14.219 1.00 77.50 110 SER A N 1
ATOM 889 C CA . SER A 1 110 ? 6.678 -10.092 -15.359 1.00 77.50 110 SER A CA 1
ATOM 890 C C . SER A 1 110 ? 5.495 -11.013 -15.031 1.00 77.50 110 SER A C 1
ATOM 892 O O . SER A 1 110 ? 4.516 -11.053 -15.770 1.00 77.50 110 SER A O 1
ATOM 894 N N . TYR A 1 111 ? 5.525 -11.742 -13.911 1.00 82.81 111 TYR A N 1
ATOM 895 C CA . TYR A 1 111 ? 4.421 -12.619 -13.528 1.00 82.81 111 TYR A CA 1
ATOM 896 C C . TYR A 1 111 ? 3.281 -11.842 -12.859 1.00 82.81 111 TYR A C 1
ATOM 898 O O . TYR A 1 111 ? 3.367 -11.466 -11.689 1.00 82.81 111 TYR A O 1
ATOM 906 N N . HIS A 1 112 ? 2.157 -11.693 -13.560 1.00 76.81 112 HIS A N 1
ATOM 907 C CA . HIS A 1 112 ? 0.954 -11.083 -12.993 1.00 76.81 112 HIS A CA 1
ATOM 908 C C . HIS A 1 112 ? 0.301 -11.957 -11.920 1.00 76.81 112 HIS A C 1
ATOM 910 O O . HIS A 1 112 ? -0.182 -13.063 -12.185 1.00 76.81 112 HIS A O 1
ATOM 916 N N . ILE A 1 113 ? 0.208 -11.420 -10.701 1.00 83.56 113 ILE A N 1
ATOM 917 C CA . ILE A 1 113 ? -0.589 -12.008 -9.626 1.00 83.56 113 ILE A CA 1
ATOM 918 C C . ILE A 1 113 ? -1.901 -11.240 -9.480 1.00 83.56 113 ILE A C 1
ATOM 920 O O . ILE A 1 113 ? -1.933 -10.032 -9.265 1.00 83.56 113 ILE A O 1
ATOM 924 N N . GLY A 1 114 ? -3.013 -11.972 -9.538 1.00 83.94 114 GLY A N 1
ATOM 925 C CA . GLY A 1 114 ? -4.321 -11.425 -9.201 1.00 83.94 114 GLY A CA 1
ATOM 926 C C . GLY A 1 114 ? -4.432 -11.150 -7.702 1.00 83.94 114 GLY A C 1
ATOM 927 O O . GLY A 1 114 ? -4.447 -12.079 -6.892 1.00 83.94 114 GLY A O 1
ATOM 928 N N . HIS A 1 115 ? -4.565 -9.878 -7.333 1.00 88.25 115 HIS A N 1
ATOM 929 C CA . HIS A 1 115 ? -4.784 -9.468 -5.948 1.00 88.25 115 HIS A CA 1
ATOM 930 C C . HIS A 1 115 ? -6.272 -9.415 -5.585 1.00 88.25 115 HIS A C 1
ATOM 932 O O . HIS A 1 115 ? -7.110 -9.082 -6.425 1.00 88.25 115 HIS A O 1
ATOM 938 N N . PRO A 1 116 ? -6.638 -9.697 -4.321 1.00 86.62 116 PRO A N 1
ATOM 939 C CA . PRO A 1 116 ? -8.013 -9.541 -3.873 1.00 86.62 116 PRO A CA 1
ATOM 940 C C . PRO A 1 116 ? -8.443 -8.067 -3.887 1.00 86.62 116 PRO A C 1
ATOM 942 O O . PRO A 1 116 ? -7.680 -7.178 -3.502 1.00 86.62 116 PRO A O 1
ATOM 945 N N . ASP A 1 117 ? -9.707 -7.830 -4.247 1.00 88.50 117 ASP A N 1
ATOM 946 C CA . ASP A 1 117 ? -10.355 -6.521 -4.129 1.00 88.50 117 ASP A CA 1
ATOM 947 C C . ASP A 1 117 ? -10.428 -6.111 -2.647 1.00 88.50 117 ASP A C 1
ATOM 949 O O . ASP A 1 117 ? -11.092 -6.760 -1.827 1.00 88.50 117 ASP A O 1
ATOM 953 N N . LEU A 1 118 ? -9.693 -5.054 -2.295 1.00 90.12 118 LEU A N 1
ATOM 954 C CA . LEU A 1 118 ? -9.604 -4.533 -0.932 1.00 90.12 118 LEU A CA 1
ATOM 955 C C . LEU A 1 118 ? -10.725 -3.535 -0.609 1.00 90.12 118 LEU A C 1
ATOM 957 O O . LEU A 1 118 ? -11.000 -3.317 0.572 1.00 90.12 118 LEU A O 1
ATOM 961 N N . GLU A 1 119 ? -11.406 -2.966 -1.610 1.00 87.19 119 GLU A N 1
ATOM 962 C CA . GLU A 1 119 ? -12.411 -1.907 -1.410 1.00 87.19 119 GLU A CA 1
ATOM 963 C C . GLU A 1 119 ? -13.563 -2.375 -0.525 1.00 87.19 119 GLU A C 1
ATOM 965 O O . GLU A 1 119 ? -14.040 -1.660 0.357 1.00 87.19 119 GLU A O 1
ATOM 970 N N . LYS A 1 120 ? -13.973 -3.629 -0.719 1.00 85.94 120 LYS A N 1
ATOM 971 C CA . LYS A 1 120 ? -15.096 -4.250 -0.007 1.00 85.94 120 LYS A CA 1
ATOM 972 C C . LYS A 1 120 ? -14.694 -4.872 1.328 1.00 85.94 120 LYS A C 1
ATOM 974 O O . LYS A 1 120 ? -15.538 -5.459 2.006 1.00 85.94 120 LYS A O 1
ATOM 979 N N . GLN A 1 121 ? -13.418 -4.796 1.704 1.00 91.38 121 GLN A N 1
ATOM 980 C CA . GLN A 1 121 ? -12.927 -5.422 2.923 1.00 91.38 121 GLN A CA 1
ATOM 981 C C . GLN A 1 121 ? -13.039 -4.476 4.122 1.00 91.38 121 GLN A C 1
ATOM 983 O O . GLN A 1 121 ? -12.692 -3.295 4.065 1.00 91.38 121 GLN A O 1
ATOM 988 N N . ASN A 1 122 ? -13.511 -5.042 5.230 1.00 91.56 122 ASN A N 1
ATOM 989 C CA . ASN A 1 122 ? -13.471 -4.431 6.557 1.00 91.56 122 ASN A CA 1
ATOM 990 C C . ASN A 1 122 ? -12.182 -4.817 7.296 1.00 91.56 122 ASN A C 1
ATOM 992 O O . ASN A 1 122 ? -11.463 -5.724 6.858 1.00 91.56 122 ASN A O 1
ATOM 996 N N . LEU A 1 123 ? -11.932 -4.197 8.454 1.00 93.69 123 LEU A N 1
ATOM 997 C CA . LEU A 1 123 ? -10.711 -4.430 9.237 1.00 93.69 123 LEU A CA 1
ATOM 998 C C . LEU A 1 123 ? -10.436 -5.921 9.495 1.00 93.69 123 LEU A C 1
ATOM 1000 O O . LEU A 1 123 ? -9.315 -6.391 9.340 1.00 93.69 123 LEU A O 1
ATOM 1004 N N . HIS A 1 124 ? -11.469 -6.694 9.841 1.00 93.56 124 HIS A N 1
ATOM 1005 C CA . HIS A 1 124 ? -11.329 -8.131 10.109 1.00 93.56 124 HIS A CA 1
ATOM 1006 C C . HIS A 1 124 ? -10.850 -8.924 8.890 1.00 93.56 124 HIS A C 1
ATOM 1008 O O . HIS A 1 124 ? -10.002 -9.808 9.016 1.00 93.56 124 HIS A O 1
ATOM 1014 N N . SER A 1 125 ? -11.402 -8.623 7.715 1.00 94.06 125 SER A N 1
ATOM 1015 C CA . SER A 1 125 ? -11.021 -9.280 6.461 1.00 94.06 125 SER A CA 1
ATOM 1016 C C . SER A 1 125 ? -9.613 -8.863 6.040 1.00 94.06 125 SER A C 1
ATOM 1018 O O . SER A 1 125 ? -8.814 -9.717 5.667 1.00 94.06 125 SER A O 1
ATOM 1020 N N . MET A 1 126 ? -9.266 -7.589 6.235 1.00 95.62 126 MET A N 1
ATOM 1021 C CA . MET A 1 126 ? -7.918 -7.072 5.995 1.00 95.62 126 MET A CA 1
ATOM 1022 C C . MET A 1 126 ? -6.869 -7.719 6.900 1.00 95.62 126 MET A C 1
ATOM 1024 O O . MET A 1 126 ? -5.799 -8.080 6.420 1.00 95.62 126 MET A O 1
ATOM 1028 N N . CYS A 1 127 ? -7.176 -7.962 8.179 1.00 95.56 127 CYS A N 1
ATOM 1029 C CA . CYS A 1 127 ? -6.278 -8.712 9.059 1.00 95.56 127 CYS A CA 1
ATOM 1030 C C . CYS A 1 127 ? -5.971 -10.111 8.506 1.00 95.56 127 CYS A C 1
ATOM 1032 O O . CYS A 1 127 ? -4.823 -10.535 8.558 1.00 95.56 127 CYS A O 1
ATOM 1034 N N . LYS A 1 128 ? -6.969 -10.822 7.961 1.00 94.44 128 LYS A N 1
ATOM 1035 C CA . LYS A 1 128 ? -6.752 -12.145 7.345 1.00 94.44 128 LYS A CA 1
ATOM 1036 C C . LYS A 1 128 ? -5.898 -12.056 6.085 1.00 94.44 128 LYS A C 1
ATOM 1038 O O . LYS A 1 128 ? -5.024 -12.891 5.883 1.00 94.44 128 LYS A O 1
ATOM 1043 N N . SER A 1 129 ? -6.140 -11.045 5.253 1.00 93.44 129 SER A N 1
ATOM 1044 C CA . SER A 1 129 ? -5.319 -10.781 4.070 1.00 93.44 129 SER A CA 1
ATOM 1045 C C . SER A 1 129 ? -3.861 -10.539 4.468 1.00 93.44 129 SER A C 1
ATOM 1047 O O . SER A 1 129 ? -2.961 -11.107 3.859 1.00 93.44 129 SER A O 1
ATOM 1049 N N . LEU A 1 130 ? -3.624 -9.787 5.548 1.00 93.31 130 LEU A N 1
ATOM 1050 C CA . LEU A 1 130 ? -2.281 -9.489 6.044 1.00 93.31 130 LEU A CA 1
ATOM 1051 C C . LEU A 1 130 ? -1.557 -10.727 6.606 1.00 93.31 130 LEU A C 1
ATOM 1053 O O . LEU A 1 130 ? -0.350 -10.863 6.417 1.00 93.31 130 LEU A O 1
ATOM 1057 N N . GLU A 1 131 ? -2.277 -11.667 7.233 1.00 92.62 131 GLU A N 1
ATOM 1058 C CA . GLU A 1 131 ? -1.711 -12.953 7.691 1.00 92.62 131 GLU A CA 1
ATOM 1059 C C . GLU A 1 131 ? -1.119 -13.783 6.545 1.00 92.62 131 GLU A C 1
ATOM 1061 O O . GLU A 1 131 ? -0.121 -14.478 6.739 1.00 92.62 131 GLU A O 1
ATOM 1066 N N . MET A 1 132 ? -1.719 -13.697 5.357 1.00 88.44 132 MET A N 1
ATOM 1067 C CA . MET A 1 132 ? -1.292 -14.421 4.155 1.00 88.44 132 MET A CA 1
ATOM 1068 C C . MET A 1 132 ? -0.342 -13.607 3.267 1.00 88.44 132 MET A C 1
ATOM 1070 O O . MET A 1 132 ? 0.032 -14.068 2.193 1.00 88.44 132 MET A O 1
ATOM 1074 N N . CYS A 1 133 ? 0.019 -12.394 3.684 1.00 87.75 133 CYS A N 1
ATOM 1075 C CA . CYS A 1 133 ? 0.821 -11.477 2.887 1.00 87.75 133 CYS A CA 1
ATOM 1076 C C . CYS A 1 133 ? 2.318 -11.559 3.227 1.00 87.75 133 CYS A C 1
ATOM 1078 O O . CYS A 1 133 ? 2.765 -12.484 3.912 1.00 87.75 133 CYS A O 1
ATOM 1080 N N . VAL A 1 134 ? 3.086 -10.573 2.752 1.00 85.50 134 VAL A N 1
ATOM 1081 C CA . VAL A 1 134 ? 4.516 -10.417 3.045 1.00 85.50 134 VAL A CA 1
ATOM 1082 C C . VAL A 1 134 ? 4.756 -10.441 4.557 1.00 85.50 134 VAL A C 1
ATOM 1084 O O . VAL A 1 134 ? 3.990 -9.862 5.330 1.00 85.50 134 VAL A O 1
ATOM 1087 N N . ASP A 1 135 ? 5.809 -11.142 4.978 1.00 88.88 135 ASP A N 1
ATOM 1088 C CA . ASP A 1 135 ? 6.218 -11.185 6.379 1.00 88.88 135 ASP A CA 1
ATOM 1089 C C . ASP A 1 135 ? 7.086 -9.973 6.727 1.00 88.88 135 ASP A C 1
ATOM 1091 O O . ASP A 1 135 ? 7.999 -9.621 5.979 1.00 88.88 135 ASP A O 1
ATOM 1095 N N . PHE A 1 136 ? 6.793 -9.353 7.866 1.00 91.31 136 PHE A N 1
ATOM 1096 C CA . PHE A 1 136 ? 7.564 -8.261 8.455 1.00 91.31 136 PHE A CA 1
ATOM 1097 C C . PHE A 1 136 ? 7.460 -8.341 9.989 1.00 91.31 136 PHE A C 1
ATOM 1099 O O . PHE A 1 136 ? 6.462 -8.871 10.497 1.00 91.31 136 PHE A O 1
ATOM 1106 N N . PRO A 1 137 ? 8.482 -7.890 10.740 1.00 93.00 137 PRO A N 1
ATOM 1107 C CA . PRO A 1 137 ? 8.586 -8.166 12.175 1.00 93.00 137 PRO A CA 1
ATOM 1108 C C . PRO A 1 137 ? 7.361 -7.736 12.994 1.00 93.00 137 PRO A C 1
ATOM 1110 O O . PRO A 1 137 ? 6.841 -8.536 13.778 1.00 93.00 137 PRO A O 1
ATOM 1113 N N . SER A 1 138 ? 6.841 -6.528 12.762 1.00 94.19 138 SER A N 1
ATOM 1114 C CA . SER A 1 138 ? 5.704 -5.972 13.516 1.00 94.19 138 SER A CA 1
ATOM 1115 C C . SER A 1 138 ? 4.332 -6.580 13.154 1.00 94.19 138 SER A C 1
ATOM 1117 O O . SER A 1 138 ? 3.333 -6.354 13.846 1.00 94.19 138 SER A O 1
ATOM 1119 N N . ARG A 1 139 ? 4.252 -7.422 12.109 1.00 95.31 139 ARG A N 1
ATOM 1120 C CA . ARG A 1 139 ? 2.996 -7.929 11.519 1.00 95.31 139 ARG A CA 1
ATOM 1121 C C . ARG A 1 139 ? 2.056 -8.592 12.520 1.00 95.31 139 ARG A C 1
ATOM 1123 O O . ARG A 1 139 ? 0.852 -8.329 12.517 1.00 95.31 139 ARG A O 1
ATOM 1130 N N . LYS A 1 140 ? 2.582 -9.487 13.359 1.00 96.00 140 LYS A N 1
ATOM 1131 C CA . LYS A 1 140 ? 1.762 -10.267 14.305 1.00 96.00 140 LYS A CA 1
ATOM 1132 C C . LYS A 1 140 ? 1.130 -9.374 15.367 1.00 96.00 140 LYS A C 1
ATOM 1134 O O . LYS A 1 140 ? -0.065 -9.508 15.637 1.00 96.00 140 LYS A O 1
ATOM 1139 N N . ASP A 1 141 ? 1.913 -8.452 15.912 1.00 97.12 141 ASP A N 1
ATOM 1140 C CA . ASP A 1 141 ? 1.460 -7.526 16.946 1.00 97.12 141 ASP A CA 1
ATOM 1141 C C . ASP A 1 141 ? 0.442 -6.533 16.379 1.00 97.12 141 ASP A C 1
ATOM 1143 O O . ASP A 1 141 ? -0.595 -6.294 17.004 1.00 97.12 141 ASP A O 1
ATOM 1147 N N . LEU A 1 142 ? 0.667 -6.046 15.152 1.00 96.88 142 LEU A N 1
ATOM 1148 C CA . LEU A 1 142 ? -0.276 -5.195 14.427 1.00 96.88 142 LEU A CA 1
ATOM 1149 C C . LEU A 1 142 ? -1.639 -5.885 14.241 1.00 96.88 142 LEU A C 1
ATOM 1151 O O . LEU A 1 142 ? -2.686 -5.314 14.559 1.00 96.88 142 LEU A O 1
ATOM 1155 N N . ILE A 1 143 ? -1.641 -7.136 13.768 1.00 96.94 143 ILE A N 1
ATOM 1156 C CA . ILE A 1 143 ? -2.865 -7.929 13.566 1.00 96.94 143 ILE A CA 1
ATOM 1157 C C . ILE A 1 143 ? -3.577 -8.189 14.895 1.00 96.94 143 ILE A C 1
ATOM 1159 O O . ILE A 1 143 ? -4.808 -8.101 14.975 1.00 96.94 143 ILE A O 1
ATOM 1163 N N . GLN A 1 144 ? -2.826 -8.523 15.944 1.00 97.19 144 GLN A N 1
ATOM 1164 C CA . GLN A 1 144 ? -3.389 -8.768 17.265 1.00 97.19 144 GLN A CA 1
ATOM 1165 C C . GLN A 1 144 ? -4.077 -7.516 17.815 1.00 97.19 144 GLN A C 1
ATOM 1167 O O . GLN A 1 144 ? -5.215 -7.607 18.281 1.00 97.19 144 GLN A O 1
ATOM 1172 N N . GLU A 1 145 ? -3.427 -6.357 17.736 1.00 97.75 145 GLU A N 1
ATOM 1173 C CA . GLU A 1 145 ? -3.984 -5.094 18.221 1.00 97.75 145 GLU A CA 1
ATOM 1174 C C . GLU A 1 145 ? -5.226 -4.681 17.413 1.00 97.75 145 GLU A C 1
ATOM 1176 O O . GLU A 1 145 ? -6.263 -4.342 17.989 1.00 97.75 145 GLU A O 1
ATOM 1181 N N . ALA A 1 146 ? -5.188 -4.822 16.084 1.00 97.56 146 ALA A N 1
ATOM 1182 C CA . ALA A 1 146 ? -6.331 -4.546 15.211 1.00 97.56 146 ALA A CA 1
ATOM 1183 C C . ALA A 1 146 ? -7.554 -5.416 15.549 1.00 97.56 146 ALA A C 1
ATOM 1185 O O . ALA A 1 146 ? -8.688 -4.931 15.630 1.00 97.56 146 ALA A O 1
ATOM 1186 N N . ARG A 1 147 ? -7.336 -6.708 15.826 1.00 97.31 147 ARG A N 1
ATOM 1187 C CA . ARG A 1 147 ? -8.396 -7.623 16.280 1.00 97.31 147 ARG A CA 1
ATOM 1188 C C . ARG A 1 147 ? -8.977 -7.210 17.626 1.00 97.31 147 ARG A C 1
ATOM 1190 O O . ARG A 1 147 ? -10.193 -7.303 17.817 1.00 97.31 147 ARG A O 1
ATOM 1197 N N . GLN A 1 148 ? -8.135 -6.750 18.550 1.00 97.00 148 GLN A N 1
ATOM 1198 C CA . GLN A 1 148 ? -8.583 -6.276 19.857 1.00 97.00 148 GLN A CA 1
ATOM 1199 C C . GLN A 1 148 ? -9.473 -5.038 19.724 1.00 97.00 148 GLN A C 1
ATOM 1201 O O . GLN A 1 148 ? -10.595 -5.055 20.240 1.00 97.00 148 GLN A O 1
ATOM 1206 N N . ILE A 1 149 ? -9.047 -4.009 18.982 1.00 96.44 149 ILE A N 1
ATOM 1207 C CA . ILE A 1 149 ? -9.871 -2.803 18.803 1.00 96.44 149 ILE A CA 1
ATOM 1208 C C . ILE A 1 149 ? -11.179 -3.105 18.058 1.00 96.44 149 ILE A C 1
ATOM 1210 O O . ILE A 1 149 ? -12.230 -2.590 18.440 1.00 96.44 149 ILE A O 1
ATOM 1214 N N . ASN A 1 150 ? -11.165 -4.013 17.073 1.00 96.25 150 ASN A N 1
ATOM 1215 C CA . ASN A 1 150 ? -12.368 -4.436 16.354 1.00 96.25 150 ASN A CA 1
ATOM 1216 C C . ASN A 1 150 ? -13.374 -5.137 17.280 1.00 96.25 150 ASN A C 1
ATOM 1218 O O . ASN A 1 150 ? -14.574 -4.857 17.247 1.00 96.25 150 ASN A O 1
ATOM 1222 N N . SER A 1 151 ? -12.884 -6.014 18.159 1.00 96.31 151 SER A N 1
ATOM 1223 C CA . SER A 1 151 ? -13.710 -6.671 19.175 1.00 96.31 151 SER A CA 1
ATOM 1224 C C . SER A 1 151 ? -14.356 -5.655 20.124 1.00 96.31 151 SER A C 1
ATOM 1226 O O . SER A 1 151 ? -15.560 -5.725 20.387 1.00 96.31 151 SER A O 1
ATOM 1228 N N . ILE A 1 152 ? -13.596 -4.658 20.590 1.00 95.50 152 ILE A N 1
ATOM 1229 C CA . ILE A 1 152 ? -14.119 -3.605 21.472 1.00 95.50 152 ILE A CA 1
ATOM 1230 C C . ILE A 1 152 ? -15.163 -2.745 20.746 1.00 95.50 152 ILE A C 1
ATOM 1232 O O . ILE A 1 152 ? -16.230 -2.492 21.306 1.00 95.50 152 ILE A O 1
ATOM 1236 N N . ARG A 1 153 ? -14.907 -2.348 19.493 1.00 94.81 153 ARG A N 1
ATOM 1237 C CA . ARG A 1 153 ? -15.854 -1.592 18.657 1.00 94.81 153 ARG A CA 1
ATOM 1238 C C . ARG A 1 153 ? -17.182 -2.329 18.504 1.00 94.81 153 ARG A C 1
ATOM 1240 O O . ARG A 1 153 ? -18.237 -1.723 18.677 1.00 94.81 153 ARG A O 1
ATOM 1247 N N . ASN A 1 154 ? -17.150 -3.636 18.247 1.00 93.44 154 ASN A N 1
ATOM 1248 C CA . ASN A 1 154 ? -18.367 -4.446 18.147 1.00 93.44 154 ASN A CA 1
ATOM 1249 C C . ASN A 1 154 ? -19.120 -4.524 19.480 1.00 93.44 154 ASN A C 1
ATOM 1251 O O . ASN A 1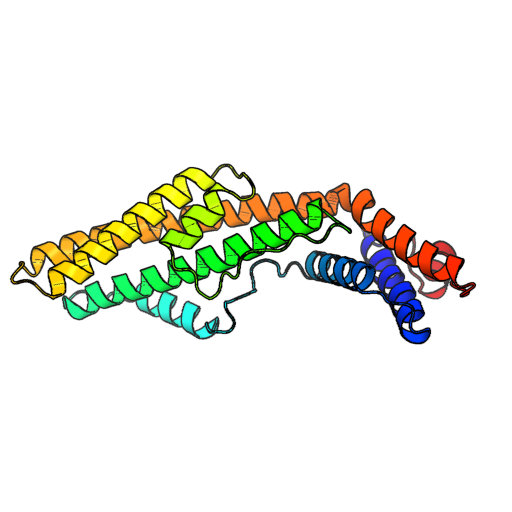 154 ? -20.342 -4.392 19.503 1.00 93.44 154 ASN A O 1
ATOM 1255 N N . ARG A 1 155 ? -18.408 -4.663 20.605 1.00 92.94 155 ARG A N 1
ATOM 1256 C CA . ARG A 1 155 ? -19.028 -4.626 21.940 1.00 92.94 155 ARG A CA 1
ATOM 1257 C C . ARG A 1 155 ? -19.708 -3.289 22.222 1.00 92.94 155 ARG A C 1
ATOM 1259 O O . ARG A 1 155 ? -20.838 -3.293 22.693 1.00 92.94 155 ARG A O 1
ATOM 1266 N N . ILE A 1 156 ? -19.060 -2.170 21.895 1.00 91.88 156 ILE A N 1
ATOM 1267 C CA . ILE A 1 156 ? -19.651 -0.830 22.025 1.00 91.88 156 ILE A CA 1
ATOM 1268 C C . ILE A 1 156 ? -20.915 -0.725 21.168 1.00 91.88 156 ILE A C 1
ATOM 1270 O O . ILE A 1 156 ? -21.954 -0.322 21.681 1.00 91.88 156 ILE A O 1
ATOM 1274 N N . ALA A 1 157 ? -20.864 -1.149 19.901 1.00 89.94 157 ALA A N 1
ATOM 1275 C CA . ALA A 1 157 ? -22.022 -1.122 19.007 1.00 89.94 157 ALA A CA 1
ATOM 1276 C C . ALA A 1 157 ? -23.216 -1.920 19.561 1.00 89.94 157 ALA A C 1
ATOM 1278 O O . ALA A 1 157 ? -24.347 -1.445 19.509 1.00 89.94 157 ALA A O 1
ATOM 1279 N N . HIS A 1 158 ? -22.969 -3.097 20.145 1.00 88.62 158 HIS A N 1
ATOM 1280 C CA . HIS A 1 158 ? -24.015 -3.876 20.807 1.00 88.62 158 HIS A CA 1
ATOM 1281 C C . HIS A 1 158 ? -24.552 -3.191 22.068 1.00 88.62 158 HIS A C 1
ATOM 1283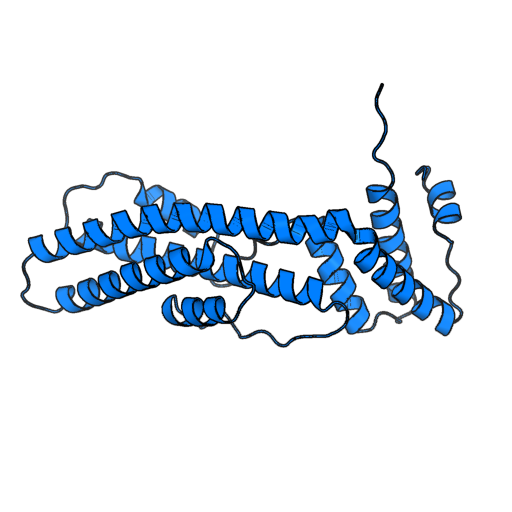 O O . HIS A 1 158 ? -25.763 -3.149 22.259 1.00 88.62 158 HIS A O 1
ATOM 1289 N N . GLN A 1 159 ? -23.679 -2.630 22.908 1.00 88.75 159 GLN A N 1
ATOM 1290 C CA . GLN A 1 159 ? -24.077 -1.981 24.162 1.00 88.75 159 GLN A CA 1
ATOM 1291 C C . GLN A 1 159 ? -24.861 -0.680 23.964 1.00 88.75 159 GLN A C 1
ATOM 1293 O O . GLN A 1 159 ? -25.658 -0.316 24.821 1.00 88.75 159 GLN A O 1
ATOM 1298 N N . LEU A 1 160 ? -24.692 0.004 22.829 1.00 84.12 160 LEU A N 1
ATOM 1299 C CA . LEU A 1 160 ? -25.522 1.164 22.477 1.00 84.12 160 LEU A CA 1
ATOM 1300 C C . LEU A 1 160 ? -27.007 0.811 22.314 1.00 84.12 160 LEU A C 1
ATOM 1302 O O . LEU A 1 160 ? -27.856 1.690 22.430 1.00 84.12 160 LEU A O 1
ATOM 1306 N N . LEU A 1 161 ? -27.317 -0.457 22.032 1.00 78.88 161 LEU A N 1
ATOM 1307 C CA . LEU A 1 161 ? -28.677 -0.953 21.819 1.00 78.88 161 LEU A CA 1
ATOM 1308 C C . LEU A 1 161 ? -29.273 -1.611 23.073 1.00 78.88 161 LEU A C 1
ATOM 1310 O O . LEU A 1 161 ? -30.391 -2.123 23.018 1.00 78.88 161 LEU A O 1
ATOM 1314 N N . THR A 1 162 ? -28.544 -1.631 24.193 1.00 79.94 162 THR A N 1
ATOM 1315 C CA . THR A 1 162 ? -28.970 -2.276 25.443 1.00 79.94 162 THR A CA 1
ATOM 1316 C C . THR A 1 162 ? -29.132 -1.264 26.579 1.00 79.94 162 THR A C 1
ATOM 1318 O O . THR A 1 162 ? -28.745 -0.104 26.478 1.00 79.94 162 THR A O 1
ATOM 1321 N N . THR A 1 163 ? -29.713 -1.696 27.701 1.00 66.44 163 THR A N 1
ATOM 1322 C CA . THR A 1 163 ? -29.891 -0.878 28.916 1.00 66.44 163 THR A CA 1
ATOM 1323 C C . THR A 1 163 ? -28.611 -0.755 29.755 1.00 66.44 163 THR A C 1
ATOM 1325 O O . THR A 1 163 ? -28.684 -0.531 30.965 1.00 66.44 163 THR A O 1
ATOM 1328 N N . GLU A 1 164 ? -27.436 -0.988 29.166 1.00 73.75 164 GLU A N 1
ATOM 1329 C CA . GLU A 1 164 ? -26.166 -0.934 29.888 1.00 73.75 164 GLU A CA 1
ATOM 1330 C C . GLU A 1 164 ? -25.798 0.490 30.335 1.00 73.75 164 GLU A C 1
ATOM 1332 O O . GLU A 1 164 ? -26.248 1.493 29.780 1.00 73.75 164 GLU A O 1
ATOM 1337 N N . SER A 1 165 ? -24.977 0.589 31.387 1.00 79.38 165 SER A N 1
ATOM 1338 C CA . SER A 1 165 ? -24.637 1.881 31.979 1.00 79.38 165 SER A CA 1
ATOM 1339 C C . SER A 1 165 ? -23.665 2.678 31.105 1.00 79.38 165 SER A C 1
ATOM 1341 O O . SER A 1 165 ? 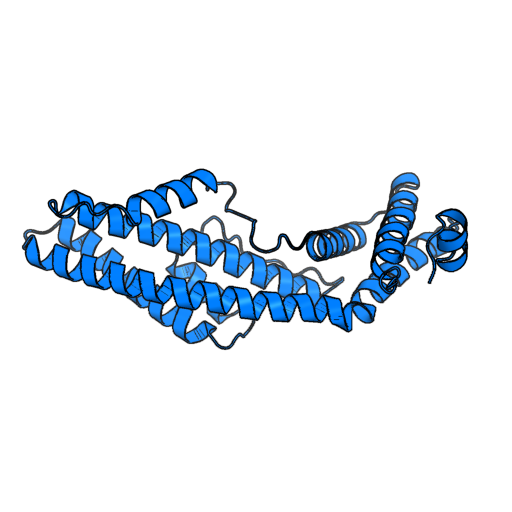-22.702 2.151 30.546 1.00 79.38 165 SER A O 1
ATOM 1343 N N . ALA A 1 166 ? -23.866 3.996 31.075 1.00 82.50 166 ALA A N 1
ATOM 1344 C CA . ALA A 1 166 ? -22.968 4.969 30.453 1.00 82.50 166 ALA A CA 1
ATOM 1345 C C . ALA A 1 166 ? -21.483 4.767 30.809 1.00 82.50 166 ALA A C 1
ATOM 1347 O O . ALA A 1 166 ? -20.594 4.998 29.991 1.00 82.50 166 ALA A O 1
ATOM 1348 N N . GLU A 1 167 ? -21.216 4.342 32.043 1.00 85.81 167 GLU A N 1
ATOM 1349 C CA . GLU A 1 167 ? -19.865 4.154 32.564 1.00 85.81 167 GLU A CA 1
ATOM 1350 C C . GLU A 1 167 ? -19.160 2.938 31.937 1.00 85.81 167 GLU A C 1
ATOM 1352 O O . GLU A 1 167 ? -17.961 2.989 31.658 1.00 85.81 167 GLU A O 1
ATOM 1357 N N . SER A 1 168 ? -19.915 1.874 31.631 1.00 88.31 168 SER A N 1
ATOM 1358 C CA . SER A 1 168 ? -19.430 0.697 30.890 1.00 88.31 168 SER A CA 1
ATOM 1359 C C . SER A 1 168 ? -18.918 1.103 29.503 1.00 88.31 168 SER A C 1
ATOM 1361 O O . SER A 1 168 ? -17.770 0.817 29.144 1.00 88.31 168 SER A O 1
ATOM 1363 N N . LEU A 1 169 ? -19.723 1.882 28.771 1.00 88.19 169 LEU A N 1
ATOM 1364 C CA . LEU A 1 169 ? -19.382 2.393 27.440 1.00 88.19 169 LEU A CA 1
ATOM 1365 C C . LEU A 1 169 ? -18.138 3.284 27.463 1.00 88.19 169 LEU A C 1
ATOM 1367 O O . LEU A 1 169 ? -17.247 3.116 26.630 1.00 88.19 169 LEU A O 1
ATOM 1371 N N . LYS A 1 170 ? -18.032 4.194 28.441 1.00 88.19 170 LYS A N 1
ATOM 1372 C CA . LYS A 1 170 ? -16.839 5.043 28.606 1.00 88.19 170 LYS A CA 1
ATOM 1373 C C . LYS A 1 170 ? -15.576 4.212 28.819 1.00 88.19 170 LYS A C 1
ATOM 1375 O O . LYS A 1 170 ? -14.542 4.508 28.219 1.00 88.19 170 LYS A O 1
ATOM 1380 N N . LYS A 1 171 ? -15.650 3.160 29.641 1.00 90.12 171 LYS A N 1
ATOM 1381 C CA . LYS A 1 171 ? -14.513 2.269 29.899 1.00 90.12 171 LYS A CA 1
ATOM 1382 C C . LYS A 1 171 ? -14.077 1.533 28.633 1.00 90.12 171 LYS A C 1
ATOM 1384 O O . LYS A 1 171 ? -12.882 1.512 28.344 1.00 90.12 171 LYS A O 1
ATOM 1389 N N . LEU A 1 172 ? -15.016 0.965 27.874 1.00 92.88 172 LEU A N 1
ATOM 1390 C CA . LEU A 1 172 ? -14.703 0.297 26.606 1.00 92.88 172 LEU A CA 1
ATOM 1391 C C . LEU A 1 172 ? -14.119 1.267 25.584 1.00 92.88 172 LEU A C 1
ATOM 1393 O O . LEU A 1 172 ? -13.121 0.956 24.943 1.00 92.88 172 LEU A O 1
ATOM 1397 N N . ALA A 1 173 ? -14.700 2.455 25.455 1.00 91.31 173 ALA A N 1
ATOM 1398 C CA . ALA A 1 173 ? -14.203 3.442 24.514 1.00 91.31 173 ALA A CA 1
ATOM 1399 C C . ALA A 1 173 ? -12.782 3.886 24.867 1.00 91.31 173 ALA A C 1
ATOM 1401 O O . ALA A 1 173 ? -11.920 3.911 23.996 1.00 91.31 173 ALA A O 1
ATOM 1402 N N . LYS A 1 174 ? -12.485 4.123 26.151 1.00 90.56 174 LYS A N 1
ATOM 1403 C CA . LYS A 1 174 ? -11.116 4.404 26.603 1.00 90.56 174 LYS A CA 1
ATOM 1404 C C . LYS A 1 174 ? -10.151 3.259 26.271 1.00 90.56 174 LYS A C 1
ATOM 1406 O O . LYS A 1 174 ? -9.034 3.518 25.836 1.00 90.56 174 LYS A O 1
ATOM 1411 N N . GLN A 1 175 ? -10.574 2.005 26.441 1.00 94.69 175 GLN A N 1
ATOM 1412 C CA . GLN A 1 175 ? -9.768 0.842 26.049 1.00 94.69 175 GLN A CA 1
ATOM 1413 C C . GLN A 1 175 ? -9.500 0.816 24.541 1.00 94.69 175 GLN A C 1
ATOM 1415 O O . GLN A 1 175 ? -8.357 0.615 24.143 1.00 94.69 175 GLN A O 1
ATOM 1420 N N . HIS A 1 176 ? -10.516 1.073 23.713 1.00 95.19 176 HIS A N 1
ATOM 1421 C CA . HIS A 1 176 ? -10.339 1.161 22.265 1.00 95.19 176 HIS A CA 1
ATOM 1422 C C . HIS A 1 176 ? -9.374 2.286 21.888 1.00 95.19 176 HIS A C 1
ATOM 1424 O O . HIS A 1 176 ? -8.490 2.064 21.070 1.00 95.19 176 HIS A O 1
ATOM 1430 N N . LEU A 1 177 ? -9.528 3.485 22.453 1.00 92.12 177 LEU A N 1
ATOM 1431 C CA . LEU A 1 177 ? -8.680 4.630 22.114 1.00 92.12 177 LEU A CA 1
ATOM 1432 C C . LEU A 1 177 ? -7.216 4.384 22.496 1.00 92.12 177 LEU A C 1
ATOM 1434 O O . LEU A 1 177 ? -6.324 4.686 21.712 1.00 92.12 177 LEU A O 1
ATOM 1438 N N . ASN A 1 178 ? -6.966 3.754 23.646 1.00 93.00 178 ASN A N 1
ATOM 1439 C CA . ASN A 1 178 ? -5.617 3.337 24.028 1.00 93.00 178 ASN A CA 1
ATOM 1440 C C . ASN A 1 178 ? -5.039 2.299 23.051 1.00 93.00 178 ASN A C 1
ATOM 1442 O O . ASN A 1 178 ? -3.883 2.420 22.647 1.00 93.00 178 ASN A O 1
ATOM 1446 N N . GLY A 1 179 ? -5.839 1.301 22.659 1.00 95.81 179 GLY A N 1
ATOM 1447 C CA . GLY A 1 179 ? -5.431 0.308 21.661 1.00 95.81 179 GLY A CA 1
ATOM 1448 C C . GLY A 1 179 ? -5.184 0.930 20.286 1.00 95.81 179 GLY A C 1
ATOM 1449 O O . GLY A 1 179 ? -4.224 0.583 19.613 1.00 95.81 179 GLY A O 1
ATOM 1450 N N . PHE A 1 180 ? -5.975 1.932 19.898 1.00 95.12 180 PHE A N 1
ATOM 1451 C CA . PHE A 1 180 ? -5.779 2.685 18.660 1.00 95.12 180 PHE A CA 1
ATOM 1452 C C . PHE A 1 180 ? -4.462 3.471 18.662 1.00 95.12 180 PHE A C 1
ATOM 1454 O O . PHE A 1 180 ? -3.749 3.455 17.663 1.00 95.12 180 PHE A O 1
ATOM 1461 N N . THR A 1 181 ? -4.086 4.100 19.780 1.00 93.88 181 THR A N 1
ATOM 1462 C CA . THR A 1 181 ? -2.771 4.751 19.913 1.00 93.88 181 THR A CA 1
ATOM 1463 C C . THR A 1 181 ? -1.632 3.752 19.731 1.00 93.88 181 THR A C 1
ATOM 1465 O O . THR A 1 181 ? -0.679 4.036 19.012 1.00 93.88 181 THR A O 1
ATOM 1468 N N . LYS A 1 182 ? -1.740 2.563 20.334 1.00 95.75 182 LYS A N 1
ATOM 1469 C CA . LYS A 1 182 ? -0.746 1.501 20.147 1.00 95.75 182 LYS A CA 1
ATOM 1470 C C . LYS A 1 182 ? -0.718 0.996 18.701 1.00 95.75 182 LYS A C 1
ATOM 1472 O O . LYS A 1 182 ? 0.358 0.808 18.143 1.00 95.75 182 LYS A O 1
ATOM 1477 N N . LEU A 1 183 ? -1.889 0.822 18.089 1.00 96.62 183 LEU A N 1
ATOM 1478 C CA . LEU A 1 183 ? -2.019 0.416 16.693 1.00 96.62 183 LEU A CA 1
ATOM 1479 C C . LEU A 1 183 ? -1.360 1.425 15.753 1.00 96.62 183 LEU A C 1
ATOM 1481 O O . LEU A 1 183 ? -0.715 1.017 14.797 1.00 96.62 183 LEU A O 1
ATOM 1485 N N . ARG A 1 184 ? -1.491 2.726 16.032 1.00 95.12 184 ARG A N 1
ATOM 1486 C CA . ARG A 1 184 ? -0.823 3.779 15.265 1.00 95.12 184 ARG A CA 1
ATOM 1487 C C . ARG A 1 184 ? 0.695 3.607 15.277 1.00 95.12 184 ARG A C 1
ATOM 1489 O O . ARG A 1 184 ? 1.292 3.630 14.211 1.00 95.12 184 ARG A O 1
ATOM 1496 N N . SER A 1 185 ? 1.300 3.408 16.448 1.00 95.62 185 SER A N 1
ATOM 1497 C CA . SER A 1 185 ? 2.752 3.204 16.544 1.00 95.62 185 SER A CA 1
ATOM 1498 C C . SER A 1 185 ? 3.207 1.954 15.789 1.00 95.62 185 SER A C 1
ATOM 1500 O O . SER A 1 185 ? 4.183 2.015 15.053 1.00 95.62 185 SER A O 1
ATOM 1502 N N . LEU A 1 186 ? 2.462 0.849 15.909 1.00 97.00 186 LEU A N 1
ATOM 1503 C CA . LEU A 1 186 ? 2.741 -0.374 15.148 1.00 97.00 186 LEU A CA 1
ATOM 1504 C C . LEU A 1 186 ? 2.594 -0.154 13.638 1.00 97.00 186 LEU A C 1
ATOM 1506 O O . LEU A 1 186 ? 3.362 -0.705 12.866 1.00 97.00 186 LEU A O 1
ATOM 1510 N N . MET A 1 187 ? 1.620 0.651 13.208 1.00 95.44 187 MET A N 1
ATOM 1511 C CA . MET A 1 187 ? 1.407 0.967 11.796 1.00 95.44 187 MET A CA 1
ATOM 1512 C C . MET A 1 187 ? 2.563 1.793 11.219 1.00 95.44 187 MET A C 1
ATOM 1514 O O . MET A 1 187 ? 3.006 1.522 10.108 1.00 95.44 187 MET A O 1
ATOM 1518 N N . GLU A 1 188 ? 3.056 2.781 11.971 1.00 93.62 188 GLU A N 1
ATOM 1519 C CA . GLU A 1 188 ? 4.238 3.571 11.603 1.00 93.62 188 GLU A CA 1
ATOM 1520 C C . GLU A 1 188 ? 5.474 2.659 11.459 1.00 93.62 188 GLU A C 1
ATOM 1522 O O . GLU A 1 188 ? 6.137 2.694 10.425 1.00 93.62 188 GLU A O 1
ATOM 1527 N N . GLU A 1 189 ? 5.705 1.758 12.420 1.00 95.19 189 GLU A N 1
ATOM 1528 C CA . GLU A 1 189 ? 6.783 0.756 12.364 1.00 95.19 189 GLU A CA 1
ATOM 1529 C C . GLU A 1 189 ? 6.644 -0.191 11.160 1.00 95.19 189 GLU A C 1
ATOM 1531 O O . GLU A 1 189 ? 7.599 -0.386 10.409 1.00 95.19 189 GLU A O 1
ATOM 1536 N N . SER A 1 190 ? 5.446 -0.728 10.908 1.00 94.88 190 SER A N 1
ATOM 1537 C CA . SER A 1 190 ? 5.184 -1.590 9.747 1.00 94.88 190 SER A CA 1
ATOM 1538 C C . SER A 1 190 ? 5.439 -0.878 8.416 1.00 94.88 190 SER A C 1
ATOM 1540 O O . SER A 1 190 ? 5.943 -1.492 7.473 1.00 94.88 190 SER A O 1
ATOM 1542 N N . TYR A 1 191 ? 5.096 0.410 8.312 1.00 92.88 191 TYR A N 1
ATOM 1543 C CA . TYR A 1 191 ? 5.391 1.193 7.114 1.00 92.88 191 TYR A CA 1
ATOM 1544 C C . TYR A 1 191 ? 6.887 1.393 6.913 1.00 92.88 191 TYR A C 1
ATOM 1546 O O . TYR A 1 191 ? 7.351 1.255 5.782 1.00 92.88 191 TYR A O 1
ATOM 1554 N N . ASP A 1 192 ? 7.644 1.661 7.975 1.00 92.06 192 ASP A N 1
ATOM 1555 C CA . ASP A 1 192 ? 9.099 1.789 7.888 1.00 92.06 192 ASP A CA 1
ATOM 1556 C C . ASP A 1 192 ? 9.752 0.468 7.446 1.00 92.06 192 ASP A C 1
ATOM 1558 O O . ASP A 1 192 ? 10.553 0.460 6.508 1.00 92.06 192 ASP A O 1
ATOM 1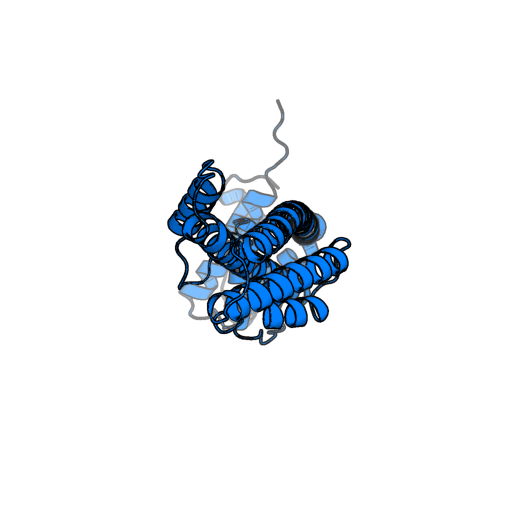562 N N . GLU A 1 193 ? 9.336 -0.664 8.023 1.00 92.69 193 GLU A N 1
ATOM 1563 C CA . GLU A 1 193 ? 9.817 -2.007 7.661 1.00 92.69 193 GLU A CA 1
ATOM 1564 C C . GLU A 1 193 ? 9.542 -2.359 6.186 1.00 92.69 193 GLU A C 1
ATOM 1566 O O . GLU A 1 193 ? 10.416 -2.870 5.469 1.00 92.69 193 GLU A O 1
ATOM 1571 N N . LEU A 1 194 ? 8.329 -2.074 5.701 1.00 91.38 194 LEU A N 1
ATOM 1572 C CA . LEU A 1 194 ? 7.970 -2.292 4.298 1.00 91.38 194 LEU A CA 1
ATOM 1573 C C . LEU A 1 194 ? 8.710 -1.336 3.368 1.00 91.38 194 LEU A C 1
ATOM 1575 O O . LEU A 1 194 ? 9.182 -1.755 2.313 1.00 91.38 194 LEU A O 1
ATOM 1579 N N . ASN A 1 195 ? 8.840 -0.069 3.749 1.00 88.81 195 ASN A N 1
ATOM 1580 C CA . ASN A 1 195 ? 9.560 0.922 2.963 1.00 88.81 195 ASN A CA 1
ATOM 1581 C C . ASN A 1 195 ? 11.034 0.532 2.813 1.00 88.81 195 ASN A C 1
ATOM 1583 O O . ASN A 1 195 ? 11.587 0.633 1.722 1.00 88.81 195 ASN A O 1
ATOM 1587 N N . ASP A 1 196 ? 11.672 0.025 3.864 1.00 88.38 196 ASP A N 1
ATOM 1588 C CA . ASP A 1 196 ? 13.046 -0.471 3.784 1.00 88.38 196 ASP A CA 1
ATOM 1589 C C . ASP A 1 196 ? 13.163 -1.735 2.920 1.00 88.38 196 ASP A C 1
ATOM 1591 O O . ASP A 1 196 ? 14.117 -1.877 2.144 1.00 88.38 196 ASP A O 1
ATOM 1595 N N . SER A 1 197 ? 12.150 -2.603 2.951 1.00 87.81 197 SER A N 1
ATOM 1596 C CA . SER A 1 197 ? 12.055 -3.749 2.041 1.00 87.81 197 SER A CA 1
ATOM 1597 C C . SER A 1 197 ? 11.929 -3.310 0.575 1.00 87.81 197 SER A C 1
ATOM 1599 O O . SER A 1 197 ? 12.655 -3.819 -0.277 1.00 87.81 197 SER A O 1
ATOM 1601 N N . ILE A 1 198 ? 11.083 -2.320 0.272 1.00 87.00 198 ILE A N 1
ATOM 1602 C CA . ILE A 1 198 ? 10.919 -1.758 -1.080 1.00 87.00 198 ILE A CA 1
ATOM 1603 C C . ILE A 1 198 ? 12.191 -1.014 -1.519 1.00 87.00 198 ILE A C 1
ATOM 1605 O O . ILE A 1 198 ? 12.670 -1.197 -2.633 1.00 87.00 198 ILE A O 1
ATOM 1609 N N . LYS A 1 199 ? 12.831 -0.236 -0.637 1.00 81.44 199 LYS A N 1
ATOM 1610 C CA . LYS A 1 199 ? 14.126 0.407 -0.933 1.00 81.44 199 LYS A CA 1
ATOM 1611 C C . LYS A 1 199 ? 15.225 -0.603 -1.238 1.00 81.44 199 LYS A C 1
ATOM 1613 O O . LYS A 1 199 ? 16.178 -0.254 -1.928 1.00 81.44 199 LYS A O 1
ATOM 1618 N N . THR A 1 200 ? 15.131 -1.829 -0.727 1.00 76.88 200 THR A N 1
ATOM 1619 C CA . THR A 1 200 ? 16.096 -2.883 -1.060 1.00 76.88 200 THR A CA 1
ATOM 1620 C C . THR A 1 200 ? 15.986 -3.275 -2.532 1.00 76.88 200 THR A C 1
ATOM 1622 O O . THR A 1 200 ? 17.025 -3.408 -3.169 1.00 76.88 200 THR A O 1
ATOM 1625 N N . PHE A 1 201 ? 14.777 -3.304 -3.110 1.00 72.19 201 PHE A N 1
ATOM 1626 C CA . PHE A 1 201 ? 14.596 -3.421 -4.566 1.00 72.19 201 PHE A CA 1
ATOM 1627 C C . PHE A 1 201 ? 15.246 -2.276 -5.331 1.00 72.19 201 PHE A C 1
ATOM 1629 O O . PHE A 1 201 ? 15.655 -2.481 -6.457 1.00 72.19 201 PHE A O 1
ATOM 1636 N N . ARG A 1 202 ? 15.398 -1.097 -4.719 1.00 63.59 202 ARG A N 1
ATOM 1637 C CA . ARG A 1 202 ? 16.125 0.026 -5.319 1.00 63.59 202 ARG A CA 1
ATOM 1638 C C . ARG A 1 202 ? 17.650 -0.083 -5.187 1.00 63.59 202 ARG A C 1
ATOM 1640 O O . ARG A 1 202 ? 18.385 0.354 -6.052 1.00 63.59 202 ARG A O 1
ATOM 1647 N N . LYS A 1 203 ? 18.150 -0.600 -4.062 1.00 55.00 203 LYS A N 1
ATOM 1648 C CA . LYS A 1 203 ? 19.601 -0.739 -3.813 1.00 55.00 203 LYS A CA 1
ATOM 1649 C C . LYS A 1 203 ? 20.220 -1.922 -4.552 1.00 55.00 203 LYS A C 1
ATOM 1651 O O . LYS A 1 203 ? 21.416 -1.909 -4.803 1.00 55.00 203 LYS A O 1
ATOM 1656 N N . TRP A 1 204 ? 19.404 -2.927 -4.841 1.00 50.28 204 TRP A N 1
ATOM 1657 C CA . TRP A 1 204 ? 19.728 -4.074 -5.683 1.00 50.28 204 TRP A CA 1
ATOM 1658 C C . TRP A 1 204 ? 18.964 -3.977 -7.019 1.00 50.28 204 TRP A C 1
ATOM 1660 O O . TRP A 1 204 ? 18.733 -5.002 -7.660 1.00 50.28 204 TRP A O 1
ATOM 1670 N N . SER A 1 205 ? 18.538 -2.755 -7.402 1.00 51.56 205 SER A N 1
ATOM 1671 C CA . SER A 1 205 ? 17.686 -2.484 -8.573 1.00 51.56 205 SER A CA 1
ATOM 1672 C C . SER A 1 205 ? 18.318 -2.814 -9.887 1.00 51.56 205 SER A C 1
ATOM 1674 O O . SER A 1 205 ? 17.573 -2.877 -10.853 1.00 51.56 205 SER A O 1
ATOM 1676 N N . ASP A 1 206 ? 19.625 -3.057 -9.920 1.00 58.78 206 ASP A N 1
ATOM 1677 C CA . ASP A 1 206 ? 20.285 -3.567 -11.107 1.00 58.78 206 ASP A CA 1
ATOM 1678 C C . ASP A 1 206 ? 19.470 -4.747 -11.650 1.00 58.78 206 ASP A C 1
ATOM 1680 O O . ASP A 1 206 ? 19.043 -4.704 -12.784 1.00 58.78 206 ASP A O 1
ATOM 1684 N N . MET A 1 207 ? 19.023 -5.705 -10.829 1.00 66.38 207 MET A N 1
ATOM 1685 C CA . MET A 1 207 ? 18.288 -6.854 -11.379 1.00 66.38 207 MET A CA 1
ATOM 1686 C C . MET A 1 207 ? 16.919 -6.526 -12.004 1.00 66.38 207 MET A C 1
ATOM 1688 O O . MET A 1 207 ? 16.653 -6.996 -13.103 1.00 66.38 207 MET A O 1
ATOM 1692 N N . PHE A 1 208 ? 16.048 -5.755 -11.339 1.00 78.38 208 PHE A N 1
ATOM 1693 C CA . PHE A 1 208 ? 14.715 -5.443 -11.891 1.00 78.38 208 PHE A CA 1
ATOM 1694 C C . PHE A 1 208 ? 14.797 -4.436 -13.043 1.00 78.38 208 PHE A C 1
ATOM 1696 O O . PHE A 1 208 ? 14.108 -4.576 -14.048 1.00 78.38 208 PHE A O 1
ATOM 1703 N N . GLU A 1 209 ? 15.633 -3.409 -12.895 1.00 81.75 209 GLU A N 1
ATOM 1704 C CA . GLU A 1 209 ? 15.820 -2.377 -13.910 1.00 81.75 209 GLU A CA 1
ATOM 1705 C C . GLU A 1 209 ? 16.573 -2.920 -15.128 1.00 81.75 209 GLU A C 1
ATOM 1707 O O . GLU A 1 209 ? 16.176 -2.621 -16.250 1.00 81.75 209 GLU A O 1
ATOM 1712 N N . ASP A 1 210 ? 17.591 -3.767 -14.937 1.00 83.69 210 ASP A N 1
ATOM 1713 C CA . ASP A 1 210 ? 18.285 -4.447 -16.037 1.00 83.69 210 ASP A CA 1
ATOM 1714 C C . ASP A 1 210 ? 17.351 -5.437 -16.741 1.00 83.69 210 ASP A C 1
ATOM 1716 O O . ASP A 1 210 ? 17.384 -5.523 -17.965 1.00 83.69 210 ASP A O 1
ATOM 1720 N N . GLU A 1 211 ? 16.499 -6.166 -16.006 1.00 84.44 211 GLU A N 1
ATOM 1721 C CA . GLU A 1 211 ? 15.492 -7.052 -16.605 1.00 84.44 211 GLU A CA 1
ATOM 1722 C C . GLU A 1 211 ? 14.486 -6.255 -17.443 1.00 84.44 211 GLU A C 1
ATOM 1724 O O . GLU A 1 211 ? 14.238 -6.607 -18.596 1.00 84.44 211 GLU A O 1
ATOM 1729 N N . LEU A 1 212 ? 13.965 -5.144 -16.915 1.00 89.19 212 LEU A N 1
ATOM 1730 C CA . LEU A 1 212 ? 13.090 -4.244 -17.663 1.00 89.19 212 LEU A CA 1
ATOM 1731 C C . LEU A 1 212 ? 13.788 -3.707 -18.920 1.00 89.19 212 LEU A C 1
ATOM 1733 O O . LEU A 1 212 ? 13.237 -3.814 -20.011 1.00 89.19 212 LEU A O 1
ATOM 1737 N N . LEU A 1 213 ? 15.001 -3.164 -18.795 1.00 90.44 213 LEU A N 1
ATOM 1738 C CA . LEU A 1 213 ? 15.766 -2.647 -19.933 1.00 90.44 213 LEU A CA 1
ATOM 1739 C C . LEU A 1 213 ? 16.033 -3.732 -20.980 1.00 90.44 213 LEU A C 1
ATOM 1741 O O . LEU A 1 213 ? 15.892 -3.466 -22.173 1.00 90.44 213 LEU A O 1
ATOM 1745 N N . ALA A 1 214 ? 16.382 -4.944 -20.548 1.00 90.62 214 ALA A N 1
ATOM 1746 C CA . ALA A 1 214 ? 16.606 -6.075 -21.437 1.00 90.62 214 ALA A CA 1
ATOM 1747 C C . ALA A 1 214 ? 15.334 -6.447 -22.205 1.00 90.62 214 ALA A C 1
ATOM 1749 O O . ALA A 1 214 ? 15.411 -6.676 -23.407 1.00 90.62 214 ALA A O 1
ATOM 1750 N N . LEU A 1 215 ? 14.174 -6.457 -21.544 1.00 92.50 215 LEU A N 1
ATOM 1751 C CA . LEU A 1 215 ? 12.888 -6.739 -22.184 1.00 92.50 215 LEU A CA 1
ATOM 1752 C C . LEU A 1 215 ? 12.469 -5.631 -23.161 1.00 92.50 215 LEU A C 1
ATOM 1754 O O . LEU A 1 215 ? 12.031 -5.938 -24.266 1.00 92.50 215 LEU A O 1
ATOM 1758 N N . LEU A 1 216 ? 12.648 -4.356 -22.797 1.00 94.94 216 LEU A N 1
ATOM 1759 C CA . LEU A 1 216 ? 12.366 -3.226 -23.692 1.00 94.94 216 LEU A CA 1
ATOM 1760 C C . LEU A 1 216 ? 13.252 -3.267 -24.946 1.00 94.94 216 LEU A C 1
ATOM 1762 O O . LEU A 1 216 ? 12.763 -3.046 -26.051 1.00 94.94 216 LEU A O 1
ATOM 1766 N N . CYS A 1 217 ? 14.547 -3.550 -24.778 1.00 95.06 217 CYS A N 1
ATOM 1767 C CA . CYS A 1 217 ? 15.484 -3.705 -25.890 1.00 95.06 217 CYS A CA 1
ATOM 1768 C C . CYS A 1 217 ? 15.122 -4.909 -26.763 1.00 95.06 217 CYS A C 1
ATOM 1770 O O . CYS A 1 217 ? 15.057 -4.766 -27.976 1.00 95.06 217 CYS A O 1
ATOM 1772 N N . LEU A 1 218 ? 14.835 -6.062 -26.148 1.00 95.44 218 LEU A N 1
ATOM 1773 C CA . LEU A 1 218 ? 14.457 -7.283 -26.859 1.00 95.44 218 LEU A CA 1
ATOM 1774 C C . LEU A 1 218 ? 13.220 -7.062 -27.734 1.00 95.44 218 LEU A C 1
ATOM 1776 O O . LEU A 1 218 ? 13.230 -7.448 -28.895 1.00 95.44 218 LEU A O 1
ATOM 1780 N N . GLU A 1 219 ? 12.187 -6.396 -27.214 1.00 96.62 219 GLU A N 1
ATOM 1781 C CA . GLU A 1 219 ? 10.974 -6.098 -27.985 1.00 96.62 219 GLU A CA 1
ATOM 1782 C C . GLU A 1 219 ? 11.260 -5.155 -29.170 1.00 96.62 219 GLU A C 1
ATOM 1784 O O . GLU A 1 219 ? 10.694 -5.321 -30.250 1.00 96.62 219 GLU A O 1
ATOM 1789 N N . LEU A 1 220 ? 12.157 -4.176 -29.011 1.00 96.88 220 LEU A N 1
ATOM 1790 C CA . LEU A 1 220 ? 12.576 -3.304 -30.115 1.00 96.88 220 LEU A CA 1
ATOM 1791 C C . LEU A 1 220 ? 13.413 -4.062 -31.158 1.00 96.88 220 LEU A C 1
ATOM 1793 O O . LEU A 1 220 ? 13.191 -3.876 -32.356 1.00 96.88 220 LEU A O 1
ATOM 1797 N N . ASP A 1 221 ? 14.337 -4.914 -30.711 1.00 96.62 221 ASP A N 1
ATOM 1798 C CA . ASP A 1 221 ? 15.204 -5.737 -31.559 1.00 96.62 221 ASP A CA 1
ATOM 1799 C C . ASP A 1 221 ? 14.398 -6.766 -32.366 1.00 96.62 221 ASP A C 1
ATOM 1801 O O . ASP A 1 221 ? 14.584 -6.873 -33.578 1.00 96.62 221 ASP A O 1
ATOM 1805 N N . ASP A 1 222 ? 13.455 -7.469 -31.730 1.00 96.88 222 ASP A N 1
ATOM 1806 C CA . ASP A 1 222 ? 12.585 -8.469 -32.371 1.00 96.88 222 ASP A CA 1
ATOM 1807 C C . ASP A 1 222 ? 11.693 -7.859 -33.471 1.00 96.88 222 ASP A C 1
ATOM 1809 O O . ASP A 1 222 ? 11.212 -8.572 -34.357 1.00 96.88 222 ASP A O 1
ATOM 1813 N N . ASN A 1 223 ? 11.505 -6.535 -33.445 1.00 97.00 223 ASN A N 1
ATOM 1814 C CA . ASN A 1 223 ? 10.725 -5.769 -34.415 1.00 97.00 223 ASN A CA 1
ATOM 1815 C C . ASN A 1 223 ? 11.586 -4.851 -35.314 1.00 97.00 223 ASN A C 1
ATOM 1817 O O . ASN A 1 223 ? 11.041 -3.975 -35.992 1.00 97.00 223 ASN A O 1
ATOM 1821 N N . ASP A 1 224 ? 12.913 -5.034 -35.340 1.00 96.50 224 ASP A N 1
ATOM 1822 C CA . ASP A 1 224 ? 13.869 -4.263 -36.157 1.00 96.50 224 ASP A CA 1
ATOM 1823 C C . ASP A 1 224 ? 13.795 -2.727 -35.945 1.00 96.50 224 ASP A C 1
ATOM 1825 O O . ASP A 1 224 ? 14.086 -1.928 -36.849 1.00 96.50 224 ASP A O 1
ATOM 1829 N N . ILE A 1 225 ? 13.404 -2.270 -34.751 1.00 97.25 225 ILE A N 1
ATOM 1830 C CA . ILE A 1 225 ? 13.285 -0.843 -34.433 1.00 97.25 225 ILE A CA 1
ATOM 1831 C C . ILE A 1 225 ? 14.627 -0.296 -33.954 1.00 97.25 225 ILE A C 1
ATOM 1833 O O . ILE A 1 225 ? 15.122 -0.640 -32.890 1.00 97.25 225 ILE A O 1
ATOM 1837 N N . ALA A 1 226 ? 15.196 0.656 -34.695 1.00 95.44 226 ALA A N 1
ATOM 1838 C CA . ALA A 1 226 ? 16.448 1.292 -34.298 1.00 95.44 226 ALA A CA 1
ATOM 1839 C C . ALA A 1 226 ? 16.289 2.202 -33.060 1.00 95.44 226 ALA A C 1
ATOM 1841 O O . ALA A 1 226 ? 15.509 3.170 -33.052 1.00 95.44 226 ALA A O 1
ATOM 1842 N N . TYR A 1 227 ? 17.129 1.956 -32.056 1.00 96.19 227 TYR A N 1
ATOM 1843 C CA . TYR A 1 227 ? 17.299 2.783 -30.864 1.00 96.19 227 TYR A CA 1
ATOM 1844 C C . TYR A 1 227 ? 18.789 3.023 -30.571 1.00 96.19 227 TYR A C 1
ATOM 1846 O O . TYR A 1 227 ? 19.673 2.415 -31.173 1.00 96.19 227 TYR A O 1
ATOM 1854 N N . LYS A 1 228 ? 19.077 3.999 -29.710 1.00 94.50 228 LYS A N 1
ATOM 1855 C CA . LYS A 1 228 ? 20.439 4.299 -29.246 1.00 94.50 228 LYS A CA 1
ATOM 1856 C C . LYS A 1 228 ? 20.761 3.418 -28.052 1.00 94.50 228 LYS A C 1
ATOM 1858 O O . LYS A 1 228 ? 19.909 3.314 -27.184 1.00 94.50 228 LYS A O 1
ATOM 1863 N N . ASP A 1 229 ? 21.976 2.884 -27.975 1.00 92.44 229 ASP A N 1
ATOM 1864 C CA . ASP A 1 229 ? 22.470 2.295 -26.728 1.00 92.44 229 ASP A CA 1
ATOM 1865 C C . ASP A 1 229 ? 22.590 3.351 -25.610 1.00 92.44 229 ASP A C 1
ATOM 1867 O O . ASP A 1 229 ? 22.606 4.561 -25.866 1.00 92.44 229 ASP A O 1
ATOM 1871 N N . GLU A 1 230 ? 22.682 2.890 -24.360 1.00 89.25 230 GLU A N 1
ATOM 1872 C CA . GLU A 1 230 ? 22.713 3.750 -23.171 1.00 89.25 230 GLU A CA 1
ATOM 1873 C C . GLU A 1 230 ? 23.883 4.752 -23.206 1.00 89.25 230 GLU A C 1
ATOM 1875 O O . GLU A 1 230 ? 23.708 5.920 -22.863 1.00 89.25 230 GLU A O 1
ATOM 1880 N N . HIS A 1 231 ? 25.058 4.344 -23.705 1.00 88.19 231 HIS A N 1
ATOM 1881 C CA . HIS A 1 231 ? 26.226 5.221 -23.849 1.00 88.19 231 HIS A CA 1
ATOM 1882 C C . HIS A 1 231 ? 25.977 6.359 -24.847 1.00 88.19 231 HIS A C 1
ATOM 1884 O O . HIS A 1 231 ? 26.306 7.518 -24.582 1.00 88.19 231 HIS A O 1
ATOM 1890 N N . SER A 1 232 ? 25.396 6.034 -25.998 1.00 89.88 232 SER A N 1
ATOM 1891 C CA . SER A 1 232 ? 25.057 6.987 -27.052 1.00 89.88 232 SER A CA 1
ATOM 1892 C C . SER A 1 232 ? 23.944 7.933 -26.598 1.00 89.88 232 SER A C 1
ATOM 1894 O O . SER A 1 232 ? 23.996 9.133 -26.867 1.00 89.88 232 SER A O 1
ATOM 1896 N N . PHE A 1 233 ? 22.959 7.417 -25.859 1.00 91.12 233 PHE A N 1
ATOM 1897 C CA . PHE A 1 233 ? 21.913 8.223 -25.234 1.00 91.12 233 PHE A CA 1
ATOM 1898 C C . PHE A 1 233 ? 22.480 9.192 -24.183 1.00 91.12 233 PHE A C 1
ATOM 1900 O O . PHE A 1 233 ? 22.126 10.375 -24.183 1.00 91.12 233 PHE A O 1
ATOM 1907 N N . ALA A 1 234 ? 23.395 8.724 -23.330 1.00 87.19 234 ALA A N 1
ATOM 1908 C CA . ALA A 1 234 ? 24.071 9.541 -22.322 1.00 87.19 234 ALA A CA 1
ATOM 1909 C C . ALA A 1 234 ? 24.856 10.697 -22.966 1.00 87.19 234 ALA A C 1
ATOM 1911 O O . ALA A 1 234 ? 24.725 11.855 -22.563 1.00 87.19 234 ALA A O 1
ATOM 1912 N N . ALA A 1 235 ? 25.606 10.402 -24.035 1.00 86.94 235 ALA A N 1
ATOM 1913 C CA . ALA A 1 235 ? 26.386 11.398 -24.766 1.00 86.94 235 ALA A CA 1
ATOM 1914 C C . ALA A 1 235 ? 25.514 12.522 -25.351 1.00 86.94 235 ALA A C 1
ATOM 1916 O O . ALA A 1 235 ? 25.883 13.695 -25.267 1.00 86.94 235 ALA A O 1
ATOM 1917 N N . ASP A 1 236 ? 24.345 12.181 -25.897 1.00 85.62 236 ASP A N 1
ATOM 1918 C CA . ASP A 1 236 ? 23.428 13.153 -26.500 1.00 85.62 236 ASP A CA 1
ATOM 1919 C C . ASP A 1 236 ? 22.665 13.994 -25.470 1.00 85.62 236 ASP A C 1
ATOM 1921 O O . ASP A 1 236 ? 22.281 15.131 -25.753 1.00 85.62 236 ASP A O 1
ATOM 1925 N N . THR A 1 237 ? 22.438 13.447 -24.276 1.00 82.94 237 THR A N 1
ATOM 1926 C CA . THR A 1 237 ? 21.723 14.129 -23.188 1.00 82.94 237 THR A CA 1
ATOM 1927 C C . THR A 1 237 ? 22.656 14.908 -22.257 1.00 82.94 237 THR A C 1
ATOM 1929 O O . THR A 1 237 ? 22.185 15.689 -21.431 1.00 82.94 237 THR A O 1
ATOM 1932 N N . GLY A 1 238 ? 23.977 14.758 -22.413 1.00 78.56 238 GLY A N 1
ATOM 1933 C CA . GLY A 1 238 ? 24.976 15.378 -21.540 1.00 78.56 238 GLY A CA 1
ATOM 1934 C C . GLY A 1 238 ? 25.029 14.756 -20.142 1.00 78.56 238 GLY A C 1
ATOM 1935 O O . GLY A 1 238 ? 25.566 15.377 -19.223 1.00 78.56 238 GLY A O 1
ATOM 1936 N N . LEU A 1 239 ? 24.469 13.556 -19.982 1.00 74.38 239 LEU A N 1
ATOM 1937 C CA . LEU A 1 239 ? 24.523 12.767 -18.757 1.00 74.38 239 LEU A CA 1
ATOM 1938 C C . LEU A 1 239 ? 25.811 11.931 -18.775 1.00 74.38 239 LEU A C 1
ATOM 1940 O O . LEU A 1 239 ? 26.180 11.372 -19.807 1.00 74.38 239 LEU A O 1
ATOM 1944 N N . THR A 1 240 ? 26.540 11.882 -17.660 1.00 64.81 240 THR A N 1
ATOM 1945 C CA . THR A 1 240 ? 27.748 11.050 -17.525 1.00 64.81 240 THR A CA 1
ATOM 1946 C C . THR A 1 240 ? 27.437 9.765 -16.766 1.00 64.81 240 THR A C 1
ATOM 1948 O O . THR A 1 240 ? 26.655 9.780 -15.817 1.00 64.81 240 THR A O 1
ATOM 1951 N N . LEU A 1 241 ? 28.034 8.665 -17.233 1.00 58.91 241 LEU A N 1
ATOM 1952 C CA . LEU A 1 241 ? 27.947 7.328 -16.639 1.00 58.91 241 LEU A CA 1
ATOM 1953 C C . LEU A 1 241 ? 28.767 7.214 -15.354 1.00 58.91 241 LEU A C 1
ATOM 1955 O O . LEU A 1 241 ? 29.913 7.725 -15.355 1.00 58.91 241 LEU A O 1
#